Protein AF-A0A2G9U8F9-F1 (afdb_monomer_lite)

pLDDT: mean 88.69, std 11.7, range [33.44, 98.31]

Secondary structure (DSSP, 8-state):
--S-HHHHHHHHHTT---PPPPP---TTT---PPPP-S-TTTSSS-HHHHHHHHHIIIIIHHHEEEETTTTEEEE-SS-SSPPPPPPPPPP--GGGTTSSHHHHHHHHHHHHTTTT-B-HHHHHHHHHHHHHHHHHHHHHHHHHHHHHIIIIIIHHHHHHHHHHS-SB-----GGGHHHHHHHHHHHHTHHHHT-TTIIIIIHHHHHHHHHHHHHHHHHHHHHHHHHHHHHHHHTTTTT-PPPPP-SSHHHHHHHHHHHHHHHTTT-HHHHHHHHS-HHHHHHHHHHHHHHH--GGGT--HHHHHHHHHHHHHHT-HHHH-S--TTSS--SSB--SHHHHHHHHHHHHSSPPPPTTGGG--

Foldseek 3Di:
DPQDPVLQVVCVVVVHHDDDDDDDPCVVPDDDDDDDDQPCPPDVGGPLLVVVLLCLVQPQLQFWDADPVVQKIFGDPDHQGDRDDDDDDDDDDCCVPQHDPSRNVSVCVVCVVVVGIDHLVNLLVVCVVCPPSSLVVSLVVLLVVLLCLLVPVLLVVLVQQLVQAAQFAAQDDCVCPPVSRLVSLCVRLVSVVPPPCLVPSNVSSVSSNVSSLSSQVRSVVSNLVVLVVLCVVCCLQLVNDPQDDDPDPVRRVVVSVVVSVVSCCNHQLSVCVVPHDPVSNVVSVVVSVVSPDDCNVDHDPSVVSVVSSVVSQVVDCQAVPDQDPVNPDDHGGCRHVVSVVVSSVSVVPDDDPPPVNVVPD

Radius of gyration: 29.2 Å; chains: 1; bounding box: 72×58×92 Å

Organism: Teladorsagia circumcincta (NCBI:txid45464)

Structure (mmCIF, N/CA/C/O backbone):
data_AF-A0A2G9U8F9-F1
#
_entry.id   AF-A0A2G9U8F9-F1
#
loop_
_atom_site.group_PDB
_atom_site.id
_atom_site.type_symbol
_atom_site.label_atom_id
_atom_site.label_alt_id
_atom_site.label_comp_id
_atom_site.label_asym_id
_atom_site.label_entity_id
_atom_site.label_seq_id
_atom_site.pdbx_PDB_ins_code
_atom_site.Cartn_x
_atom_site.Cartn_y
_atom_site.Cartn_z
_atom_site.occupancy
_atom_site.B_iso_or_equiv
_atom_site.auth_seq_id
_atom_site.auth_comp_id
_atom_site.auth_asym_id
_atom_site.auth_atom_id
_atom_site.pdbx_PDB_model_num
ATOM 1 N N . MET A 1 1 ? -6.703 -14.228 30.700 1.00 79.06 1 MET A N 1
ATOM 2 C CA . MET A 1 1 ? -8.032 -13.825 30.189 1.00 79.06 1 MET A CA 1
ATOM 3 C C . MET A 1 1 ? -8.050 -13.722 28.668 1.00 79.06 1 MET A C 1
ATOM 5 O O . MET A 1 1 ? -8.926 -14.322 28.074 1.00 79.06 1 MET A O 1
ATOM 9 N N . MET A 1 2 ? -7.064 -13.068 28.043 1.00 86.81 2 MET A N 1
ATOM 10 C CA . MET A 1 2 ? -7.015 -12.842 26.584 1.00 86.81 2 MET A CA 1
ATOM 11 C C . MET A 1 2 ? -6.430 -13.995 25.741 1.00 86.81 2 MET A C 1
ATOM 13 O O . MET A 1 2 ? -6.245 -13.832 24.541 1.00 86.81 2 MET A O 1
ATOM 17 N N . LEU A 1 3 ? -6.080 -15.138 26.346 1.00 89.38 3 LEU A N 1
ATOM 18 C CA . LEU A 1 3 ? -5.589 -16.291 25.583 1.00 89.38 3 LEU A CA 1
ATOM 19 C C . LEU A 1 3 ? -6.774 -16.974 24.896 1.00 89.38 3 LEU A C 1
ATOM 21 O O . LEU A 1 3 ? -7.768 -17.267 25.565 1.00 89.38 3 LEU A O 1
ATOM 25 N N . ASP A 1 4 ? -6.639 -17.254 23.600 1.00 91.25 4 ASP A N 1
ATOM 26 C CA . ASP A 1 4 ? -7.683 -17.915 22.825 1.00 91.25 4 ASP A CA 1
ATOM 27 C C . ASP A 1 4 ? -8.095 -19.256 23.458 1.00 91.25 4 ASP A C 1
ATOM 29 O O . ASP A 1 4 ? -7.264 -20.110 23.796 1.00 91.25 4 ASP A O 1
ATOM 33 N N . LYS A 1 5 ? -9.407 -19.424 23.654 1.00 92.19 5 LYS A N 1
ATOM 34 C CA . LYS A 1 5 ? -9.961 -20.580 24.369 1.00 92.19 5 LYS A CA 1
ATOM 35 C C . LYS A 1 5 ? -9.793 -21.867 23.564 1.00 92.19 5 LYS A C 1
ATOM 37 O O . LYS A 1 5 ? -9.554 -22.915 24.163 1.00 92.19 5 LYS A O 1
ATOM 42 N N . ARG A 1 6 ? -9.894 -21.789 22.233 1.00 92.81 6 ARG A N 1
ATOM 43 C CA . ARG A 1 6 ? -9.746 -22.947 21.345 1.00 92.81 6 ARG A CA 1
ATOM 44 C C . ARG A 1 6 ? -8.294 -23.410 21.292 1.00 92.81 6 ARG A C 1
ATOM 46 O O . ARG A 1 6 ? -8.040 -24.584 21.525 1.00 92.81 6 ARG A O 1
ATOM 53 N N . PHE A 1 7 ? -7.351 -22.487 21.129 1.00 91.81 7 PHE A N 1
ATOM 54 C CA . PHE A 1 7 ? -5.918 -22.755 21.214 1.00 91.81 7 PHE A CA 1
ATOM 55 C C . PHE A 1 7 ? -5.557 -23.464 22.523 1.00 91.81 7 PHE A C 1
ATOM 57 O O . PHE A 1 7 ? -4.870 -24.482 22.518 1.00 91.81 7 PHE A O 1
ATOM 64 N N . LYS A 1 8 ? -6.076 -22.973 23.658 1.00 90.56 8 LYS A N 1
ATOM 65 C CA . LYS A 1 8 ? -5.854 -23.606 24.964 1.00 90.56 8 LYS A CA 1
ATOM 66 C C . LYS A 1 8 ? -6.375 -25.050 25.009 1.00 90.56 8 LYS A C 1
ATOM 68 O O . LYS A 1 8 ? -5.691 -25.914 25.557 1.00 90.56 8 LYS A O 1
ATOM 73 N N . LEU A 1 9 ? -7.561 -25.305 24.452 1.00 92.62 9 LEU A N 1
ATOM 74 C CA . LEU A 1 9 ? -8.157 -26.642 24.382 1.00 92.62 9 LEU A CA 1
ATOM 75 C C . LEU A 1 9 ? -7.337 -27.584 23.489 1.00 92.62 9 LEU A C 1
ATOM 77 O O . LEU A 1 9 ? -7.093 -28.728 23.864 1.00 92.62 9 LEU A O 1
ATOM 81 N N . ASP A 1 10 ? -6.880 -27.104 22.336 1.00 93.12 10 ASP A N 1
ATOM 82 C CA . ASP A 1 10 ? -6.093 -27.906 21.398 1.00 93.12 10 ASP A CA 1
ATOM 83 C C . ASP A 1 10 ? -4.697 -28.226 21.960 1.00 93.12 10 ASP A C 1
ATOM 85 O O . ASP A 1 10 ? -4.237 -29.362 21.846 1.00 93.12 10 ASP A O 1
ATOM 89 N N . CYS A 1 11 ? -4.063 -27.297 22.688 1.00 91.75 11 CYS A N 1
ATOM 90 C CA . CYS A 1 11 ? -2.851 -27.599 23.457 1.00 91.75 11 CYS A CA 1
ATOM 91 C C . CYS A 1 11 ? -3.094 -28.697 24.498 1.00 91.75 11 CYS A C 1
ATOM 93 O O . CYS A 1 11 ? -2.281 -29.612 24.619 1.00 91.75 11 CYS A O 1
ATOM 95 N N . GLN A 1 12 ? -4.216 -28.636 25.223 1.00 91.81 12 GLN A N 1
ATOM 96 C CA . GLN A 1 12 ? -4.560 -29.649 26.219 1.00 91.81 12 GLN A CA 1
ATOM 97 C C . GLN A 1 12 ? -4.750 -31.030 25.576 1.00 91.81 12 GLN A C 1
ATOM 99 O O . GLN A 1 12 ? -4.259 -32.019 26.116 1.00 91.81 12 GLN A O 1
ATOM 104 N N . ARG A 1 13 ? -5.394 -31.099 24.402 1.00 93.88 13 ARG A N 1
ATOM 105 C CA . ARG A 1 13 ? -5.527 -32.335 23.608 1.00 93.88 13 ARG A CA 1
ATOM 106 C C . ARG A 1 13 ? -4.178 -32.886 23.147 1.00 93.88 13 ARG A C 1
ATOM 108 O O . ARG A 1 13 ? -4.003 -34.095 23.112 1.00 93.88 13 ARG A O 1
ATOM 115 N N . ALA A 1 14 ? -3.220 -32.011 22.853 1.00 91.88 14 ALA A N 1
ATOM 116 C CA . ALA A 1 14 ? -1.846 -32.374 22.506 1.00 91.88 14 ALA A CA 1
ATOM 117 C C . ALA A 1 14 ? -0.949 -32.675 23.731 1.00 91.88 14 ALA A C 1
ATOM 119 O O . ALA A 1 14 ? 0.267 -32.784 23.588 1.00 91.88 14 ALA A O 1
ATOM 120 N N . GLY A 1 15 ? -1.513 -32.772 24.943 1.00 90.94 15 GLY A N 1
ATOM 121 C CA . GLY A 1 15 ? -0.771 -33.071 26.175 1.00 90.94 15 GLY A CA 1
ATOM 122 C C . GLY A 1 15 ? -0.081 -31.866 26.830 1.00 90.94 15 GLY A C 1
ATOM 123 O O . GLY A 1 15 ? 0.585 -32.014 27.853 1.00 90.94 15 GLY A O 1
ATOM 124 N N . VAL A 1 16 ? -0.259 -30.651 26.301 1.00 89.31 16 VAL A N 1
ATOM 125 C CA . VAL A 1 16 ? 0.332 -29.415 26.837 1.00 89.31 16 VAL A CA 1
ATOM 126 C C . VAL A 1 16 ? -0.710 -28.633 27.638 1.00 89.31 16 VAL A C 1
ATOM 128 O O . VAL A 1 16 ? -1.569 -27.942 27.093 1.00 89.31 16 VAL A O 1
ATOM 131 N N . THR A 1 17 ? -0.619 -28.683 28.969 1.00 85.94 17 THR A N 1
ATOM 132 C CA . THR A 1 17 ? -1.564 -27.967 29.844 1.00 85.94 17 THR A CA 1
ATOM 133 C C . THR A 1 17 ? -1.076 -26.558 30.186 1.00 85.94 17 THR A C 1
ATOM 135 O O . THR A 1 17 ? -0.163 -26.373 30.993 1.00 85.94 17 THR A O 1
ATOM 138 N N . ILE A 1 18 ? -1.741 -25.534 29.643 1.00 87.19 18 ILE A N 1
ATOM 139 C CA . ILE A 1 18 ? -1.539 -24.135 30.052 1.00 87.19 18 ILE A CA 1
ATOM 140 C C . ILE A 1 18 ? -2.399 -23.861 31.292 1.00 87.19 18 ILE A C 1
ATOM 142 O O . ILE A 1 18 ? -3.606 -23.623 31.194 1.00 87.19 18 ILE A O 1
ATOM 146 N N . ARG A 1 19 ? -1.782 -23.918 32.479 1.00 82.06 19 ARG A N 1
ATOM 147 C CA . ARG A 1 19 ? -2.484 -23.723 33.757 1.00 82.06 19 ARG A CA 1
ATOM 148 C C . ARG A 1 19 ? -3.087 -22.322 33.856 1.00 82.06 19 ARG A C 1
ATOM 150 O O . ARG A 1 19 ? -2.447 -21.326 33.522 1.00 82.06 19 ARG A O 1
ATOM 157 N N . THR A 1 20 ? -4.323 -22.256 34.340 1.00 82.06 20 THR A N 1
ATOM 158 C CA . THR A 1 20 ? -4.945 -20.988 34.732 1.00 82.06 20 THR A CA 1
ATOM 159 C C . THR A 1 20 ? -4.239 -20.479 35.997 1.00 82.06 20 THR A C 1
ATOM 161 O O . THR A 1 20 ? -4.026 -21.285 36.905 1.00 82.06 20 THR A O 1
ATOM 164 N N . PRO A 1 21 ? -3.840 -19.196 36.070 1.00 81.88 21 PRO A N 1
ATOM 165 C CA . PRO A 1 21 ? -3.230 -18.657 37.280 1.00 81.88 21 PRO A CA 1
ATOM 166 C C . PRO A 1 21 ? -4.221 -18.725 38.456 1.00 81.88 21 PRO A C 1
ATOM 168 O O . PRO A 1 21 ? -5.421 -18.527 38.236 1.00 81.88 21 PRO A O 1
ATOM 171 N N . PRO A 1 22 ? -3.752 -19.016 39.682 1.00 81.44 22 PRO A N 1
ATOM 172 C CA . PRO A 1 22 ? -4.606 -19.015 40.863 1.00 81.44 22 PRO A CA 1
ATOM 173 C C . PRO A 1 22 ? -5.134 -17.601 41.137 1.00 81.44 22 PRO A C 1
ATOM 175 O O . PRO A 1 22 ? -4.448 -16.611 40.877 1.00 81.44 22 PRO A O 1
ATOM 178 N N . ALA A 1 23 ? -6.355 -17.502 41.661 1.00 79.00 23 ALA A N 1
ATOM 179 C CA . ALA A 1 23 ? -6.923 -16.222 42.067 1.00 79.00 23 ALA A CA 1
ATOM 180 C C . ALA A 1 23 ? -6.203 -15.703 43.324 1.00 79.00 23 ALA A C 1
ATOM 182 O O . ALA A 1 23 ? -6.102 -16.419 44.319 1.00 79.00 23 ALA A O 1
ATOM 183 N N . GLY A 1 24 ? -5.715 -14.463 43.280 1.00 71.19 24 GLY A N 1
ATOM 184 C CA . GLY A 1 24 ? -5.164 -13.754 44.437 1.00 71.19 24 GLY A CA 1
ATOM 185 C C . GLY A 1 24 ? -6.055 -12.574 44.821 1.00 71.19 24 GLY A C 1
ATOM 186 O O . GLY A 1 24 ? -6.635 -11.934 43.945 1.00 71.19 24 GLY A O 1
ATOM 187 N N . ARG A 1 25 ? -6.178 -12.284 46.121 1.00 59.31 25 ARG A N 1
ATOM 188 C CA . ARG A 1 25 ? -6.896 -11.101 46.623 1.00 59.31 25 ARG A CA 1
ATOM 189 C C . ARG A 1 25 ? -5.902 -9.956 46.791 1.00 59.31 25 ARG A C 1
ATOM 191 O O . ARG A 1 25 ? -5.155 -9.938 47.762 1.00 59.31 25 ARG A O 1
ATOM 198 N N . PHE A 1 26 ? -5.890 -9.026 45.841 1.00 66.94 26 PHE A N 1
ATOM 199 C CA . PHE A 1 26 ? -5.001 -7.855 45.853 1.00 66.94 26 PHE A CA 1
ATOM 200 C C . PHE A 1 26 ? -5.758 -6.522 45.995 1.00 66.94 26 PHE A C 1
ATOM 202 O O . PHE A 1 26 ? -5.136 -5.462 45.933 1.00 66.94 26 PHE A O 1
ATOM 209 N N . ASP A 1 27 ? -7.079 -6.568 46.225 1.00 54.81 27 ASP A N 1
ATOM 210 C CA . ASP A 1 27 ? -7.958 -5.387 46.316 1.00 54.81 27 ASP A CA 1
ATOM 211 C C . ASP A 1 27 ? -7.521 -4.373 47.384 1.00 54.81 27 ASP A C 1
ATOM 213 O O . ASP A 1 27 ? -7.774 -3.180 47.241 1.00 54.81 27 ASP A O 1
ATOM 217 N N . SER A 1 28 ? -6.815 -4.808 48.433 1.00 47.97 28 SER A N 1
ATOM 218 C CA . SER A 1 28 ? -6.351 -3.929 49.511 1.00 47.97 28 SER A CA 1
ATOM 219 C C . SER A 1 28 ? -5.048 -3.168 49.216 1.00 47.97 28 SER A C 1
ATOM 221 O O . SER A 1 28 ? -4.693 -2.289 49.998 1.00 47.97 28 SER A O 1
ATOM 223 N N . VAL A 1 29 ? -4.324 -3.468 48.124 1.00 55.22 29 VAL A N 1
ATOM 224 C CA . VAL A 1 29 ? -2.935 -2.982 47.913 1.00 55.22 29 VAL A CA 1
ATOM 225 C C . VAL A 1 29 ? -2.757 -2.118 46.649 1.00 55.22 29 VAL A C 1
ATOM 227 O O . VAL A 1 29 ? -1.749 -1.431 46.493 1.00 55.22 29 VAL A O 1
ATOM 230 N N . LEU A 1 30 ? -3.728 -2.073 45.734 1.00 42.78 30 LEU A N 1
ATOM 231 C CA . LEU A 1 30 ? -3.547 -1.433 44.424 1.00 42.78 30 LEU A CA 1
ATOM 232 C C . LEU A 1 30 ? -3.865 0.077 44.431 1.00 42.78 30 LEU A C 1
ATOM 234 O O . LEU A 1 30 ? -4.957 0.507 44.068 1.00 42.78 30 LEU A O 1
ATOM 238 N N . ARG A 1 31 ? -2.869 0.910 44.759 1.00 46.41 31 ARG A N 1
ATOM 239 C CA . ARG A 1 31 ? -2.810 2.323 44.335 1.00 46.41 31 ARG A CA 1
ATOM 240 C C . ARG A 1 31 ? -1.419 2.654 43.807 1.00 46.41 31 ARG A C 1
ATOM 242 O O . ARG A 1 31 ? -0.562 3.092 44.564 1.00 46.41 31 ARG A O 1
ATOM 249 N N . GLN A 1 32 ? -1.199 2.503 42.502 1.00 39.34 32 GLN A N 1
ATOM 250 C CA . GLN A 1 32 ? -0.037 3.106 41.846 1.00 39.34 32 GLN A CA 1
ATOM 251 C C . GLN A 1 32 ? -0.323 3.462 40.383 1.00 39.34 32 GLN A C 1
ATOM 253 O O . GLN A 1 32 ? -0.951 2.714 39.634 1.00 39.34 32 GLN A O 1
ATOM 258 N N . ARG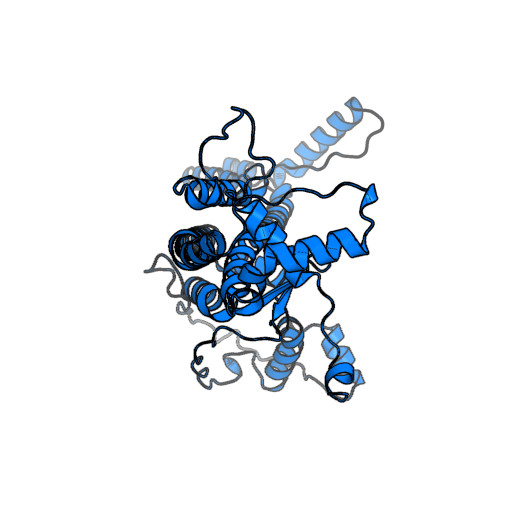 A 1 33 ? 0.105 4.673 40.015 1.00 47.06 33 ARG A N 1
ATOM 259 C CA . ARG A 1 33 ? -0.093 5.317 38.712 1.00 47.06 33 ARG A CA 1
ATOM 260 C C . ARG A 1 33 ? 1.018 4.900 37.747 1.00 47.06 33 ARG A C 1
ATOM 262 O O . ARG A 1 33 ? 2.165 4.740 38.151 1.00 47.06 33 ARG A O 1
ATOM 269 N N . HIS A 1 34 ? 0.651 4.717 36.483 1.00 39.31 34 HIS A N 1
ATOM 270 C CA . HIS A 1 34 ? 1.537 4.227 35.429 1.00 39.31 34 HIS A CA 1
ATOM 271 C C . HIS A 1 34 ? 2.353 5.372 34.808 1.00 39.31 34 HIS A C 1
ATOM 273 O O . HIS A 1 34 ? 1.868 6.497 34.696 1.00 39.31 34 HIS A O 1
ATOM 279 N N . VAL A 1 35 ? 3.577 5.058 34.378 1.00 39.97 35 VAL A N 1
ATOM 280 C CA . VAL A 1 35 ? 4.513 5.957 33.679 1.00 39.97 35 VAL A CA 1
ATOM 281 C C . VAL A 1 35 ? 4.452 5.694 32.166 1.00 39.97 35 VAL A C 1
ATOM 283 O O . VAL A 1 35 ? 4.243 4.563 31.731 1.00 39.97 35 VAL A O 1
ATOM 286 N N . GLN A 1 36 ? 4.606 6.745 31.356 1.00 47.28 36 GLN A N 1
ATOM 287 C CA . GLN A 1 36 ? 4.461 6.717 29.894 1.00 47.28 36 GLN A CA 1
ATOM 288 C C . GLN A 1 36 ? 5.659 6.072 29.173 1.00 47.28 36 GLN A C 1
ATOM 290 O O . GLN A 1 36 ? 6.804 6.412 29.448 1.00 47.28 36 GLN A O 1
ATOM 295 N N . ALA A 1 37 ? 5.394 5.201 28.188 1.00 63.66 37 ALA A N 1
ATOM 296 C CA . ALA A 1 37 ? 6.425 4.414 27.489 1.00 63.66 37 ALA A CA 1
ATOM 297 C C . ALA A 1 37 ? 6.668 4.792 26.007 1.00 63.66 37 ALA A C 1
ATOM 299 O O . ALA A 1 37 ? 7.740 4.509 25.472 1.00 63.66 37 ALA A O 1
ATOM 300 N N . ASN A 1 38 ? 5.704 5.431 25.324 1.00 70.25 38 ASN A N 1
ATOM 301 C CA . ASN A 1 38 ? 5.791 5.707 23.875 1.00 70.25 38 ASN A CA 1
ATOM 302 C C . ASN A 1 38 ? 6.514 7.028 23.526 1.00 70.25 38 ASN A C 1
ATOM 304 O O . ASN A 1 38 ? 6.717 7.307 22.350 1.00 70.25 38 ASN A O 1
ATOM 308 N N . HIS A 1 39 ? 6.894 7.840 24.524 1.00 66.25 39 HIS A N 1
ATOM 309 C CA . HIS A 1 39 ? 7.490 9.182 24.353 1.00 66.25 39 HIS A CA 1
ATOM 310 C C . HIS A 1 39 ? 6.654 10.138 23.465 1.00 66.25 39 HIS A C 1
ATOM 312 O O . HIS A 1 39 ? 7.186 11.072 22.884 1.00 66.25 39 HIS A O 1
ATOM 318 N N . ASN A 1 40 ? 5.337 9.931 23.377 1.00 69.50 40 ASN A N 1
ATOM 319 C CA . ASN A 1 40 ? 4.428 10.678 22.494 1.00 69.50 40 ASN A CA 1
ATOM 320 C C . ASN A 1 40 ? 3.671 11.803 23.230 1.00 69.50 40 ASN A C 1
ATOM 322 O O . ASN A 1 40 ? 2.481 11.996 23.007 1.00 69.50 40 ASN A O 1
ATOM 326 N N . VAL A 1 41 ? 4.331 12.452 24.196 1.00 69.31 41 VAL A N 1
ATOM 327 C CA . VAL A 1 41 ? 3.748 13.541 25.011 1.00 69.31 41 VAL A CA 1
ATOM 328 C C . VAL A 1 41 ? 4.560 14.819 24.898 1.00 69.31 41 VAL A C 1
ATOM 330 O O . VAL A 1 41 ? 3.989 15.887 24.730 1.00 69.31 41 VAL A O 1
ATOM 333 N N . SER A 1 42 ? 5.888 14.711 24.934 1.00 70.62 42 SER A N 1
ATOM 334 C CA . SER A 1 42 ? 6.801 15.827 24.668 1.00 70.62 42 SER A CA 1
ATOM 335 C C . SER A 1 42 ? 7.306 15.871 23.223 1.00 70.62 42 SER A C 1
ATOM 337 O O . SER A 1 42 ? 7.924 16.857 22.833 1.00 70.62 42 SER A O 1
ATOM 339 N N . ALA A 1 43 ? 7.063 14.822 22.432 1.00 73.06 43 ALA A N 1
ATOM 340 C CA . ALA A 1 43 ? 7.468 14.731 21.034 1.00 73.06 43 ALA A CA 1
ATOM 341 C C . ALA A 1 43 ? 6.251 14.454 20.135 1.00 73.06 43 ALA A C 1
ATOM 343 O O . ALA A 1 43 ? 5.348 13.724 20.555 1.00 73.06 43 ALA A O 1
ATOM 344 N N . PRO A 1 44 ? 6.237 14.985 18.896 1.00 72.81 44 PRO A N 1
ATOM 345 C CA . PRO A 1 44 ? 5.115 14.823 17.969 1.00 72.81 44 PRO A CA 1
ATOM 346 C C . PRO A 1 44 ? 4.969 13.389 17.439 1.00 72.81 44 PRO A C 1
ATOM 348 O O . PRO A 1 44 ? 3.911 13.030 16.926 1.00 72.81 44 PRO A O 1
ATOM 351 N N . HIS A 1 45 ? 6.021 12.566 17.543 1.00 76.69 45 HIS A N 1
ATOM 352 C CA . HIS A 1 45 ? 6.023 11.185 17.068 1.00 76.69 45 HIS A CA 1
ATOM 353 C C . HIS A 1 45 ? 6.603 10.236 18.109 1.00 76.69 45 HIS A C 1
ATOM 355 O O . HIS A 1 45 ? 7.749 10.372 18.542 1.00 76.69 45 HIS A O 1
ATOM 361 N N . GLY A 1 46 ? 5.807 9.234 18.471 1.00 77.06 46 GLY A N 1
ATOM 362 C CA . GLY A 1 46 ? 6.211 8.189 19.396 1.00 77.06 46 GLY A CA 1
ATOM 363 C C . GLY A 1 46 ? 7.214 7.203 18.798 1.00 77.06 46 GLY A C 1
ATOM 364 O O . GLY A 1 46 ? 7.397 7.093 17.582 1.00 77.06 46 GLY A O 1
ATOM 365 N N . ARG A 1 47 ? 7.826 6.407 19.678 1.00 80.50 47 ARG A N 1
ATOM 366 C CA . ARG A 1 47 ? 8.833 5.391 19.320 1.00 80.50 47 ARG A CA 1
ATOM 367 C C . ARG A 1 47 ? 8.320 4.378 18.294 1.00 80.50 47 ARG A C 1
ATOM 369 O O . ARG A 1 47 ? 9.095 3.914 17.464 1.00 80.50 47 ARG A O 1
ATOM 376 N N . ILE A 1 48 ? 7.028 4.043 18.346 1.00 80.44 48 ILE A N 1
ATOM 377 C CA . ILE A 1 48 ? 6.407 3.089 17.415 1.00 80.44 48 ILE A CA 1
ATOM 378 C C . ILE A 1 48 ? 6.422 3.636 15.983 1.00 80.44 48 ILE A C 1
ATOM 380 O O . ILE A 1 48 ? 6.884 2.939 15.088 1.00 80.44 48 ILE A O 1
ATOM 384 N N . THR A 1 49 ? 5.987 4.881 15.771 1.00 83.69 49 THR A N 1
ATOM 385 C CA . THR A 1 49 ? 5.971 5.540 14.452 1.00 83.69 49 THR A CA 1
ATOM 386 C C . THR A 1 49 ? 7.364 5.560 13.827 1.00 83.69 49 THR A C 1
ATOM 388 O O . THR A 1 49 ? 7.539 5.153 12.680 1.00 83.69 49 THR A O 1
ATOM 391 N N . LEU A 1 50 ? 8.371 5.960 14.609 1.00 85.12 50 LEU A N 1
ATOM 392 C CA . LEU A 1 50 ? 9.764 6.000 14.157 1.00 85.12 50 LEU A CA 1
ATOM 393 C C . LEU A 1 50 ? 10.294 4.605 13.807 1.00 85.12 50 LEU A C 1
ATOM 395 O O . LEU A 1 50 ? 10.984 4.438 12.804 1.00 85.12 50 LEU A O 1
ATOM 399 N N . HIS A 1 51 ? 9.952 3.593 14.607 1.00 85.38 51 HIS A N 1
ATOM 400 C CA . HIS A 1 51 ? 10.372 2.222 14.339 1.00 85.38 51 HIS A CA 1
ATOM 401 C C . HIS A 1 51 ? 9.694 1.637 13.094 1.00 85.38 51 HIS A C 1
ATOM 403 O O . HIS A 1 51 ? 10.362 0.977 12.304 1.00 85.38 51 HIS A O 1
ATOM 409 N N . VAL A 1 52 ? 8.403 1.915 12.872 1.00 87.12 52 VAL A N 1
ATOM 410 C CA . VAL A 1 52 ? 7.711 1.503 11.641 1.00 87.12 52 VAL A CA 1
ATOM 411 C C . VAL A 1 52 ? 8.398 2.121 10.428 1.00 87.12 52 VAL A C 1
ATOM 413 O O . VAL A 1 52 ? 8.720 1.396 9.495 1.00 87.12 52 VAL A O 1
ATOM 416 N N . PHE A 1 53 ? 8.690 3.424 10.452 1.00 90.31 53 PHE A N 1
ATOM 417 C CA . PHE A 1 53 ? 9.410 4.072 9.356 1.00 90.31 53 PHE A CA 1
ATOM 418 C C . PHE A 1 53 ? 10.801 3.459 9.119 1.00 90.31 53 PHE A C 1
ATOM 420 O O . PHE A 1 53 ? 11.164 3.171 7.980 1.00 90.31 53 PHE A O 1
ATOM 427 N N . TRP A 1 54 ? 11.557 3.200 10.190 1.00 88.12 54 TRP A N 1
ATOM 428 C CA . TRP A 1 54 ? 12.864 2.546 10.105 1.00 88.12 54 TRP A CA 1
ATOM 429 C C . TRP A 1 54 ? 12.780 1.180 9.413 1.00 88.12 54 TRP A C 1
ATOM 431 O O . TRP A 1 54 ? 13.534 0.902 8.482 1.00 88.12 54 TRP A O 1
ATOM 441 N N . GLU A 1 55 ? 11.838 0.337 9.834 1.00 90.44 55 GLU A N 1
ATOM 442 C CA . GLU A 1 55 ? 11.623 -0.983 9.236 1.00 90.44 55 GLU A CA 1
ATOM 443 C C . GLU A 1 55 ? 11.102 -0.887 7.798 1.00 90.44 55 GLU A C 1
ATOM 445 O O . GLU A 1 55 ? 11.482 -1.704 6.956 1.00 90.44 55 GLU A O 1
ATOM 450 N N . LEU A 1 56 ? 10.293 0.133 7.482 1.00 92.81 56 LEU A N 1
ATOM 451 C CA . LEU A 1 56 ? 9.860 0.387 6.112 1.00 92.81 56 LEU A CA 1
ATOM 452 C C . LEU A 1 56 ? 11.049 0.673 5.195 1.00 92.81 56 LEU A C 1
ATOM 454 O O . LEU A 1 56 ? 11.183 0.036 4.150 1.00 92.81 56 LEU A O 1
ATOM 458 N N . ASN A 1 57 ? 11.917 1.590 5.616 1.00 92.62 57 ASN A N 1
ATOM 459 C CA . ASN A 1 57 ? 13.061 2.045 4.840 1.00 92.62 57 ASN A CA 1
ATOM 460 C C . ASN A 1 57 ? 14.120 0.948 4.654 1.00 92.62 57 ASN A C 1
ATOM 462 O O . ASN A 1 57 ? 14.570 0.688 3.540 1.00 92.62 57 ASN A O 1
ATOM 466 N N . TYR A 1 58 ? 14.507 0.281 5.742 1.00 89.31 58 TYR A N 1
ATOM 467 C CA . TYR A 1 58 ? 15.675 -0.601 5.739 1.00 89.31 58 TYR A CA 1
ATOM 468 C C . TYR A 1 58 ? 15.370 -2.082 5.504 1.00 89.31 58 TYR A C 1
ATOM 470 O O . TYR A 1 58 ? 16.295 -2.837 5.195 1.00 89.31 58 TYR A O 1
ATOM 478 N N . ASP A 1 59 ? 14.117 -2.522 5.657 1.00 92.06 59 ASP A N 1
ATOM 479 C CA . ASP A 1 59 ? 13.762 -3.931 5.470 1.00 92.06 59 ASP A CA 1
ATOM 480 C C . ASP A 1 59 ? 12.598 -4.137 4.502 1.00 92.06 59 ASP A C 1
ATOM 482 O O . ASP A 1 59 ? 12.734 -4.874 3.529 1.00 92.06 59 ASP A O 1
ATOM 486 N N . PHE A 1 60 ? 11.460 -3.484 4.724 1.00 94.06 60 PHE A N 1
ATOM 487 C CA . PHE A 1 60 ? 10.249 -3.741 3.947 1.00 94.06 60 PHE A CA 1
ATOM 488 C C . PHE A 1 60 ? 10.397 -3.381 2.463 1.00 94.06 60 PHE A C 1
ATOM 490 O O . PHE A 1 60 ? 10.300 -4.258 1.603 1.00 94.06 60 PHE A O 1
ATOM 497 N N . VAL A 1 61 ? 10.639 -2.097 2.172 1.00 96.19 61 VAL A N 1
ATOM 498 C CA . VAL A 1 61 ? 10.741 -1.561 0.809 1.00 96.19 61 VAL A CA 1
ATOM 499 C C . VAL A 1 61 ? 11.762 -2.345 -0.021 1.00 96.19 61 VAL A C 1
ATOM 501 O O . VAL A 1 61 ? 11.402 -2.780 -1.119 1.00 96.19 61 VAL A O 1
ATOM 504 N N . PRO A 1 62 ? 12.983 -2.621 0.479 1.00 95.25 62 PRO A N 1
ATOM 505 C CA . PRO A 1 62 ? 13.966 -3.332 -0.320 1.00 95.25 62 PRO A CA 1
ATOM 506 C C . PRO A 1 62 ? 13.799 -4.852 -0.354 1.00 95.25 62 PRO A C 1
ATOM 508 O O . PRO A 1 62 ? 14.194 -5.450 -1.353 1.00 95.25 62 PRO A O 1
ATOM 511 N N . ASN A 1 63 ? 13.241 -5.508 0.671 1.00 94.88 63 ASN A N 1
ATOM 512 C CA . ASN A 1 63 ? 13.344 -6.972 0.807 1.00 94.88 63 ASN A CA 1
ATOM 513 C C . ASN A 1 63 ? 12.027 -7.736 0.675 1.00 94.88 63 ASN A C 1
ATOM 515 O O . ASN A 1 63 ? 12.030 -8.957 0.838 1.00 94.88 63 ASN A O 1
ATOM 519 N N . PHE A 1 64 ? 10.909 -7.074 0.382 1.00 95.75 64 PHE A N 1
ATOM 520 C CA . PHE A 1 64 ? 9.623 -7.746 0.199 1.00 95.75 64 PHE A CA 1
ATOM 521 C C . PHE A 1 64 ? 9.171 -7.759 -1.266 1.00 95.75 64 PHE A C 1
ATOM 523 O O . PHE A 1 64 ? 9.567 -6.928 -2.082 1.00 95.75 64 PHE A O 1
ATOM 530 N N . VAL A 1 65 ? 8.339 -8.745 -1.592 1.00 96.44 65 VAL A N 1
ATOM 531 C CA . VAL A 1 65 ? 7.675 -8.932 -2.883 1.00 96.44 65 VAL A CA 1
ATOM 532 C C . VAL A 1 65 ? 6.182 -9.010 -2.629 1.00 96.44 65 VAL A C 1
ATOM 534 O O . VAL A 1 65 ? 5.725 -9.781 -1.782 1.00 96.44 65 VAL A O 1
ATOM 537 N N . TYR A 1 66 ? 5.421 -8.216 -3.367 1.00 97.62 66 TYR A N 1
ATOM 538 C CA . TYR A 1 66 ? 3.971 -8.212 -3.285 1.00 97.62 66 TYR A CA 1
ATOM 539 C C . TYR A 1 66 ? 3.349 -9.293 -4.175 1.00 97.62 66 TYR A C 1
ATOM 541 O O . TYR A 1 66 ? 3.709 -9.439 -5.341 1.00 97.62 66 TYR A O 1
ATOM 549 N N . ASN A 1 67 ? 2.374 -10.021 -3.636 1.00 97.06 67 ASN A N 1
ATOM 550 C CA . ASN A 1 67 ? 1.533 -10.946 -4.383 1.00 97.06 67 ASN A CA 1
ATOM 551 C C . ASN A 1 67 ? 0.111 -10.372 -4.484 1.00 97.06 67 ASN A C 1
ATOM 553 O O . ASN A 1 67 ? -0.626 -10.346 -3.494 1.00 97.06 67 ASN A O 1
ATOM 557 N N . GLY A 1 68 ? -0.273 -9.953 -5.693 1.00 95.50 68 GLY A N 1
ATOM 558 C CA . GLY A 1 68 ? -1.572 -9.334 -5.968 1.00 95.50 68 GLY A CA 1
ATOM 559 C C . GLY A 1 68 ? -2.778 -10.248 -5.753 1.00 95.50 68 GLY A C 1
ATOM 560 O O . GLY A 1 68 ? -3.818 -9.760 -5.338 1.00 95.50 68 GLY A O 1
ATOM 561 N N . SER A 1 69 ? -2.643 -11.562 -5.948 1.00 96.44 69 SER A N 1
ATOM 562 C CA . SER A 1 69 ? -3.743 -12.518 -5.745 1.00 96.44 69 SER A CA 1
ATOM 563 C C . SER A 1 69 ? -4.070 -12.742 -4.270 1.00 96.44 69 SER A C 1
ATOM 565 O O . SER A 1 69 ? -5.215 -12.986 -3.910 1.00 96.44 69 SER A O 1
ATOM 567 N N . THR A 1 70 ? -3.055 -12.691 -3.404 1.00 95.75 70 THR A N 1
ATOM 568 C CA . THR A 1 70 ? -3.226 -12.921 -1.956 1.00 95.75 70 THR A CA 1
ATOM 569 C C . THR A 1 70 ? -3.275 -11.632 -1.142 1.00 95.75 70 THR A C 1
ATOM 571 O O . THR A 1 70 ? -3.564 -11.690 0.054 1.00 95.75 70 THR A O 1
ATOM 574 N N . HIS A 1 71 ? -2.971 -10.490 -1.767 1.00 95.12 71 HIS A N 1
ATOM 575 C CA . HIS A 1 71 ? -2.797 -9.187 -1.121 1.00 95.12 71 HIS A CA 1
ATOM 576 C C . HIS A 1 71 ? -1.803 -9.230 0.052 1.00 95.12 71 HIS A C 1
ATOM 578 O O . HIS A 1 71 ? -2.038 -8.668 1.126 1.00 95.12 71 HIS A O 1
ATOM 584 N N . ARG A 1 72 ? -0.687 -9.946 -0.136 1.00 96.31 72 ARG A N 1
ATOM 585 C CA . ARG A 1 72 ? 0.360 -10.115 0.881 1.00 96.31 72 ARG A CA 1
ATOM 586 C C . ARG A 1 72 ? 1.733 -9.801 0.320 1.00 96.31 72 ARG A C 1
ATOM 588 O O . ARG A 1 72 ? 2.066 -10.177 -0.800 1.00 96.31 72 ARG A O 1
ATOM 595 N N . PHE A 1 73 ? 2.546 -9.172 1.152 1.00 97.44 73 PHE A N 1
ATOM 596 C CA . PHE A 1 73 ? 3.977 -9.041 0.959 1.00 97.44 73 PHE A CA 1
ATOM 597 C C . PHE A 1 73 ? 4.680 -10.218 1.625 1.00 97.44 73 PHE A C 1
ATOM 599 O O . PHE A 1 73 ? 4.419 -10.530 2.787 1.00 97.44 73 PHE A O 1
ATOM 606 N N . VAL A 1 74 ? 5.595 -10.851 0.906 1.00 96.12 74 VAL A N 1
ATOM 607 C CA . VAL A 1 74 ? 6.456 -11.924 1.414 1.00 96.12 74 VAL A CA 1
ATOM 608 C C . VAL A 1 74 ? 7.909 -11.548 1.190 1.00 96.12 74 VAL A C 1
ATOM 610 O O . VAL A 1 74 ? 8.222 -10.796 0.271 1.00 96.12 74 VAL A O 1
ATOM 613 N N . ARG A 1 75 ? 8.812 -12.048 2.031 1.00 92.31 75 ARG A N 1
ATOM 614 C CA . ARG A 1 75 ? 10.238 -11.754 1.878 1.00 9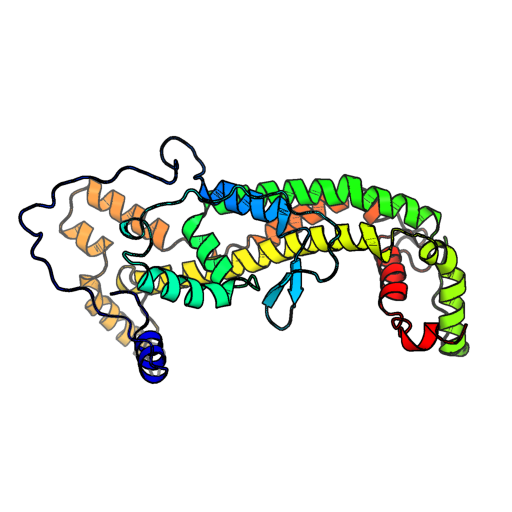2.31 75 ARG A CA 1
ATOM 615 C C . ARG A 1 75 ? 10.755 -12.314 0.546 1.00 92.31 75 ARG A C 1
ATOM 617 O O . ARG A 1 75 ? 10.447 -13.451 0.186 1.00 92.31 75 ARG A O 1
ATOM 624 N N . ALA A 1 76 ? 11.531 -11.509 -0.171 1.00 91.12 76 ALA A N 1
ATOM 625 C CA . ALA A 1 76 ? 12.205 -11.900 -1.400 1.00 91.12 76 ALA A CA 1
ATOM 626 C C . ALA A 1 76 ? 13.185 -13.050 -1.127 1.00 91.12 76 ALA A C 1
ATOM 628 O O . ALA A 1 76 ? 13.843 -13.080 -0.086 1.00 91.12 76 ALA A O 1
ATOM 629 N N . LYS A 1 77 ? 13.287 -13.995 -2.069 1.00 86.56 77 LYS A N 1
ATOM 630 C CA . LYS A 1 77 ? 14.292 -15.069 -2.003 1.00 86.56 77 LYS A CA 1
ATOM 631 C C . LYS A 1 77 ? 15.701 -14.522 -2.232 1.00 86.56 77 LYS A C 1
ATOM 633 O O . LYS A 1 77 ? 16.632 -14.913 -1.540 1.00 86.56 77 LYS A O 1
ATOM 638 N N . GLU A 1 78 ? 15.829 -13.607 -3.187 1.00 82.50 78 GLU A N 1
ATOM 639 C CA . GLU A 1 78 ? 17.078 -12.934 -3.536 1.00 82.50 78 GLU A CA 1
ATOM 640 C C . GLU A 1 78 ? 17.146 -11.587 -2.809 1.00 82.50 78 GLU A C 1
ATOM 642 O O . GLU A 1 78 ? 16.218 -10.778 -2.887 1.00 82.50 78 GLU A O 1
ATOM 647 N N . VAL A 1 79 ? 18.230 -11.359 -2.065 1.00 83.62 79 VAL A N 1
ATOM 648 C CA . VAL A 1 79 ? 18.399 -10.184 -1.201 1.00 83.62 79 VAL A CA 1
ATOM 649 C C . VAL A 1 79 ? 19.479 -9.276 -1.781 1.00 83.62 79 VAL A C 1
ATOM 651 O O . VAL A 1 79 ? 20.662 -9.597 -1.718 1.00 83.62 79 VAL A O 1
ATOM 654 N N . PHE A 1 80 ? 19.066 -8.123 -2.307 1.00 85.25 80 PHE A N 1
ATOM 655 C CA . PHE A 1 80 ? 19.960 -7.113 -2.895 1.00 85.25 80 PHE A CA 1
ATOM 656 C C . PHE A 1 80 ? 20.393 -6.032 -1.898 1.00 85.25 80 PHE A C 1
ATOM 658 O O . PHE A 1 80 ? 21.400 -5.357 -2.105 1.00 85.25 80 PHE A O 1
ATOM 665 N N . ARG A 1 81 ? 19.641 -5.839 -0.807 1.00 89.69 81 ARG A N 1
ATOM 666 C CA . ARG A 1 81 ? 19.952 -4.858 0.241 1.00 89.69 81 ARG A CA 1
ATOM 667 C C . ARG A 1 81 ? 20.058 -5.572 1.580 1.00 89.69 81 ARG A C 1
ATOM 669 O O . ARG A 1 81 ? 19.160 -6.307 1.983 1.00 89.69 81 ARG A O 1
ATOM 676 N N . LYS A 1 82 ? 21.167 -5.366 2.288 1.00 87.81 82 LYS A N 1
ATOM 677 C CA . LYS A 1 82 ? 21.369 -5.975 3.606 1.00 87.81 82 LYS A CA 1
ATOM 678 C C . LYS A 1 82 ? 20.526 -5.245 4.645 1.00 87.81 82 LYS A C 1
ATOM 680 O O . LYS A 1 82 ? 20.650 -4.033 4.796 1.00 87.81 82 LYS A O 1
ATOM 685 N N . THR A 1 83 ? 19.722 -5.995 5.392 1.00 87.25 83 THR A N 1
ATOM 686 C CA . THR A 1 83 ? 19.025 -5.459 6.562 1.00 87.25 83 THR A CA 1
ATOM 687 C C . THR A 1 83 ? 20.061 -5.099 7.639 1.00 87.25 83 THR A C 1
ATOM 689 O O . THR A 1 83 ? 20.920 -5.934 7.945 1.00 87.25 83 THR A O 1
ATOM 692 N N . PRO A 1 84 ? 20.004 -3.895 8.234 1.00 86.44 84 PRO A N 1
ATOM 693 C CA . PRO A 1 84 ? 20.867 -3.523 9.348 1.00 86.44 84 PRO A CA 1
ATOM 694 C C . PRO A 1 84 ? 20.735 -4.490 10.529 1.00 86.44 84 PRO A C 1
ATOM 696 O O . PRO A 1 84 ? 19.668 -5.059 10.776 1.00 86.44 84 PRO A O 1
ATOM 699 N N . SER A 1 85 ? 21.816 -4.651 11.295 1.00 86.62 85 SER A N 1
ATOM 700 C CA . SER A 1 85 ? 21.770 -5.441 12.526 1.00 86.62 85 SER A CA 1
ATOM 701 C C . SER A 1 85 ? 20.829 -4.778 13.529 1.00 86.62 85 SER A C 1
ATOM 703 O O . SER A 1 85 ? 21.016 -3.619 13.892 1.00 86.62 85 SER A O 1
ATOM 705 N N . ARG A 1 86 ? 19.832 -5.529 14.002 1.00 82.00 86 ARG A N 1
ATOM 706 C CA . ARG A 1 86 ? 18.903 -5.068 15.037 1.00 82.00 86 ARG A CA 1
ATOM 707 C C . ARG A 1 86 ? 19.501 -5.324 16.416 1.00 82.00 86 ARG A C 1
ATOM 709 O O . ARG A 1 86 ? 20.041 -6.403 16.672 1.00 82.00 86 ARG A O 1
ATOM 716 N N . GLU A 1 87 ? 19.374 -4.357 17.316 1.00 78.75 87 GLU A N 1
ATOM 717 C CA . GLU A 1 87 ? 19.779 -4.546 18.707 1.00 78.75 87 GLU A CA 1
ATOM 718 C C . GLU A 1 87 ? 18.974 -5.672 19.362 1.00 78.75 87 GLU A C 1
ATOM 720 O O . GLU A 1 87 ? 17.765 -5.828 19.153 1.00 78.75 87 GLU A O 1
ATOM 725 N N . LYS A 1 88 ? 19.653 -6.484 20.176 1.00 76.38 88 LYS A N 1
ATOM 726 C CA . LYS A 1 88 ? 18.974 -7.532 20.936 1.00 76.38 88 LYS A CA 1
ATOM 727 C C . LYS A 1 88 ? 18.121 -6.885 22.020 1.00 76.38 88 LYS A C 1
ATOM 729 O O . LYS A 1 88 ? 18.600 -6.060 22.791 1.00 76.38 88 LYS A O 1
ATOM 734 N N . LYS A 1 89 ? 16.864 -7.321 22.115 1.00 75.38 89 LYS A N 1
ATOM 735 C CA . LYS A 1 89 ? 15.958 -6.884 23.181 1.00 75.38 89 LYS A CA 1
ATOM 736 C C . LYS A 1 89 ? 16.555 -7.178 24.570 1.00 75.38 89 LYS A C 1
ATOM 738 O O . LYS A 1 89 ? 17.118 -8.263 24.757 1.00 75.38 89 LYS A O 1
ATOM 743 N N . PRO A 1 90 ? 16.395 -6.271 25.548 1.00 78.81 90 PRO A N 1
ATOM 744 C CA . PRO A 1 90 ? 16.826 -6.523 26.916 1.00 78.81 90 PRO A CA 1
ATOM 745 C C . PRO A 1 90 ? 16.042 -7.693 27.520 1.00 78.81 90 PRO A C 1
ATOM 747 O O . PRO A 1 90 ? 14.853 -7.881 27.244 1.00 78.81 90 PRO A O 1
ATOM 750 N N . GLN A 1 91 ? 16.716 -8.495 28.345 1.00 83.38 91 GLN A N 1
ATOM 751 C CA . GLN A 1 91 ? 16.073 -9.584 29.075 1.00 83.38 91 GLN A CA 1
ATOM 752 C C . GLN A 1 91 ? 15.277 -9.002 30.243 1.00 83.38 91 GLN A C 1
ATOM 754 O O . GLN A 1 91 ? 15.828 -8.319 31.101 1.00 83.38 91 GLN A O 1
ATOM 759 N N . VAL A 1 92 ? 13.976 -9.280 30.269 1.00 84.50 92 VAL A N 1
ATOM 760 C CA . VAL A 1 92 ? 13.054 -8.808 31.307 1.00 84.50 92 VAL A CA 1
ATOM 761 C C . VAL A 1 92 ? 12.287 -9.983 31.901 1.00 84.50 92 VAL A C 1
ATOM 763 O O . VAL A 1 92 ? 12.072 -11.001 31.239 1.00 84.50 92 VAL A O 1
ATOM 766 N N . SER A 1 93 ? 11.857 -9.845 33.157 1.00 89.06 93 SER A N 1
ATOM 767 C CA . SER A 1 93 ? 11.010 -10.848 33.811 1.00 89.06 93 SER A CA 1
ATOM 768 C C . SER A 1 93 ? 9.706 -11.062 33.033 1.00 89.06 93 SER A C 1
ATOM 770 O O . SER A 1 93 ? 9.120 -10.111 32.514 1.00 89.06 93 SER A O 1
ATOM 772 N N . PHE A 1 94 ? 9.209 -12.306 32.996 1.00 84.81 94 PHE A N 1
ATOM 773 C CA . PHE A 1 94 ? 7.976 -12.653 32.277 1.00 84.81 94 PHE A CA 1
ATOM 774 C C . PHE A 1 94 ? 6.751 -11.877 32.768 1.00 84.81 94 PHE A C 1
ATOM 776 O O . PHE A 1 94 ? 5.808 -11.711 31.995 1.00 84.81 94 PHE A O 1
ATOM 783 N N . ILE A 1 95 ? 6.782 -11.366 34.003 1.00 86.88 95 ILE A N 1
ATOM 784 C CA . ILE A 1 95 ? 5.713 -10.531 34.557 1.00 86.88 95 ILE A CA 1
ATOM 785 C C . ILE A 1 95 ? 5.511 -9.229 33.769 1.00 86.88 95 ILE A C 1
ATOM 787 O O . ILE A 1 95 ? 4.382 -8.771 33.650 1.00 86.88 95 ILE A O 1
ATOM 791 N N . TYR A 1 96 ? 6.574 -8.692 33.160 1.00 82.69 96 TYR A N 1
ATOM 792 C CA . TYR A 1 96 ? 6.534 -7.498 32.307 1.00 82.69 96 TYR A CA 1
ATOM 793 C C . TYR A 1 96 ? 6.248 -7.816 30.829 1.00 82.69 96 TYR A C 1
ATOM 795 O O . TYR A 1 96 ? 6.252 -6.917 29.993 1.00 82.69 96 TYR A O 1
ATOM 803 N N . LEU A 1 97 ? 6.032 -9.094 30.494 1.00 84.38 97 LEU A N 1
ATOM 804 C CA . LEU A 1 97 ? 5.673 -9.562 29.154 1.00 84.38 97 LEU A CA 1
ATOM 805 C C . LEU A 1 97 ? 4.227 -10.081 29.155 1.00 84.38 97 LEU A C 1
ATOM 807 O O . LEU A 1 97 ? 3.279 -9.307 29.205 1.00 84.38 97 LEU A O 1
ATOM 811 N N . TRP A 1 98 ? 4.056 -11.405 29.129 1.00 84.38 98 TRP A N 1
ATOM 812 C CA . TRP A 1 98 ? 2.753 -12.081 29.108 1.00 84.38 98 TRP A CA 1
ATOM 813 C C . TRP A 1 98 ? 2.395 -12.733 30.452 1.00 84.38 98 TRP A C 1
ATOM 815 O O . TRP A 1 98 ? 1.533 -13.607 30.518 1.00 84.38 98 TRP A O 1
ATOM 825 N N . GLY A 1 99 ? 3.083 -12.353 31.528 1.00 86.69 99 GLY A N 1
ATOM 826 C CA . GLY A 1 99 ? 2.867 -12.835 32.891 1.00 86.69 99 GLY A CA 1
ATOM 827 C C . GLY A 1 99 ? 3.726 -14.044 33.268 1.00 86.69 99 GLY A C 1
ATOM 828 O O . GLY A 1 99 ? 4.373 -14.036 34.311 1.00 86.69 99 GLY A O 1
ATOM 829 N N . SER A 1 100 ? 3.770 -15.086 32.432 1.00 89.69 100 SER A N 1
ATOM 830 C CA . SER A 1 100 ? 4.488 -16.336 32.739 1.00 89.69 100 SER A CA 1
ATOM 831 C C . SER A 1 100 ? 5.228 -16.919 31.533 1.00 89.69 100 SER A C 1
ATOM 833 O O . SER A 1 100 ? 4.959 -16.563 30.385 1.00 89.69 100 SER A O 1
ATOM 835 N N . LYS A 1 101 ? 6.144 -17.869 31.779 1.00 90.50 101 LYS A N 1
ATOM 836 C CA . LYS A 1 101 ? 6.886 -18.579 30.721 1.00 90.50 101 LYS A CA 1
ATOM 837 C C . LYS A 1 101 ? 5.953 -19.314 29.748 1.00 90.50 101 LYS A C 1
ATOM 839 O O . LYS A 1 101 ? 6.167 -19.250 28.541 1.00 90.50 101 LYS A O 1
ATOM 844 N N . SER A 1 102 ? 4.912 -19.979 30.260 1.00 90.56 102 SER A N 1
ATOM 845 C CA . SER A 1 102 ? 3.943 -20.716 29.436 1.00 90.56 102 SER A CA 1
ATOM 846 C C . SER A 1 102 ? 3.089 -19.783 28.578 1.00 90.56 102 SER A C 1
ATOM 848 O O . SER A 1 102 ? 2.893 -20.057 27.397 1.00 90.56 102 SER A O 1
ATOM 850 N N . LEU A 1 103 ? 2.635 -18.655 29.135 1.00 90.25 103 LEU A N 1
ATOM 851 C CA . LEU A 1 103 ? 1.881 -17.651 28.383 1.00 90.25 103 LEU A CA 1
ATOM 852 C C . LEU A 1 103 ? 2.752 -16.956 27.334 1.00 90.25 103 LEU A C 1
ATOM 854 O O . LEU A 1 103 ? 2.299 -16.754 26.212 1.00 90.25 103 LEU A O 1
ATOM 858 N N . ASN A 1 104 ? 4.012 -16.659 27.655 1.00 88.50 104 ASN A N 1
ATOM 859 C CA . ASN A 1 104 ? 4.947 -16.069 26.700 1.00 88.50 104 ASN A CA 1
ATOM 860 C C . ASN A 1 104 ? 5.197 -16.997 25.501 1.00 88.50 104 ASN A C 1
ATOM 862 O O . ASN A 1 104 ? 5.147 -16.545 24.362 1.00 88.50 104 ASN A O 1
ATOM 866 N N . ALA A 1 105 ? 5.388 -18.300 25.737 1.00 91.12 105 ALA A N 1
ATOM 867 C CA . ALA A 1 105 ? 5.512 -19.284 24.661 1.00 91.12 105 ALA A CA 1
ATOM 868 C C . ALA A 1 105 ? 4.218 -19.413 23.834 1.00 91.12 105 ALA A C 1
ATOM 870 O O . ALA A 1 105 ? 4.273 -19.469 22.608 1.00 91.12 105 ALA A O 1
ATOM 871 N N . ALA A 1 106 ? 3.052 -19.415 24.490 1.00 91.75 106 ALA A N 1
ATOM 872 C CA . ALA A 1 106 ? 1.759 -19.485 23.813 1.00 91.75 106 ALA A CA 1
ATOM 873 C C . ALA A 1 106 ? 1.537 -18.292 22.870 1.00 91.75 106 ALA A C 1
ATOM 875 O O . ALA A 1 106 ? 1.281 -18.486 21.683 1.00 91.75 106 ALA A O 1
ATOM 876 N N . PHE A 1 107 ? 1.699 -17.062 23.368 1.00 89.88 107 PHE A N 1
ATOM 877 C CA . PHE A 1 107 ? 1.551 -15.861 22.545 1.00 89.88 107 PHE A CA 1
ATOM 878 C C . PHE A 1 107 ? 2.630 -15.763 21.462 1.00 89.88 107 PHE A C 1
ATOM 880 O O . PHE A 1 107 ? 2.311 -15.381 20.340 1.00 89.88 107 PHE A O 1
ATOM 887 N N . ALA A 1 108 ? 3.873 -16.172 21.740 1.00 88.31 108 ALA A N 1
ATOM 888 C CA . ALA A 1 108 ? 4.913 -16.241 20.715 1.00 88.31 108 ALA A CA 1
ATOM 889 C C . ALA A 1 108 ? 4.511 -17.157 19.547 1.00 88.31 108 ALA A C 1
ATOM 891 O O . ALA A 1 108 ? 4.667 -16.761 18.396 1.00 88.31 108 ALA A O 1
ATOM 892 N N . ASN A 1 109 ? 3.933 -18.332 19.822 1.00 91.25 109 ASN A N 1
ATOM 893 C CA . ASN A 1 109 ? 3.457 -19.250 18.781 1.00 91.25 109 ASN A CA 1
ATOM 894 C C . ASN A 1 109 ? 2.252 -18.697 18.009 1.00 91.25 109 ASN A C 1
ATOM 896 O O . ASN A 1 109 ? 2.206 -18.808 16.785 1.00 91.25 109 ASN A O 1
ATOM 900 N N . ILE A 1 110 ? 1.302 -18.057 18.699 1.00 90.81 110 ILE A N 1
ATOM 901 C CA . ILE A 1 110 ? 0.160 -17.403 18.045 1.00 90.81 110 ILE A CA 1
ATOM 902 C C . ILE A 1 110 ? 0.661 -16.322 17.075 1.00 90.81 110 ILE A C 1
ATOM 904 O O . ILE A 1 110 ? 0.289 -16.316 15.900 1.00 90.81 110 ILE A O 1
ATOM 908 N N . PHE A 1 111 ? 1.552 -15.443 17.541 1.00 87.75 111 PHE A N 1
ATOM 909 C CA . PHE A 1 111 ? 2.076 -14.344 16.733 1.00 87.75 111 PHE A CA 1
ATOM 910 C C . PHE A 1 111 ? 3.083 -14.790 15.669 1.00 87.75 111 PHE A C 1
ATOM 912 O O . PHE A 1 111 ? 3.237 -14.108 14.659 1.00 87.75 111 PHE A O 1
ATOM 919 N N . PHE A 1 112 ? 3.712 -15.958 15.816 1.00 89.56 112 PHE A N 1
ATOM 920 C CA . PHE A 1 112 ? 4.613 -16.502 14.799 1.00 89.56 112 PHE A CA 1
ATOM 921 C C . PHE A 1 112 ? 3.923 -16.690 13.441 1.00 89.56 112 PHE A C 1
ATOM 923 O O . PHE A 1 112 ? 4.552 -16.482 12.402 1.00 89.56 112 PHE A O 1
ATOM 930 N N . SER A 1 113 ? 2.618 -16.977 13.434 1.00 89.75 113 SER A N 1
ATOM 931 C CA . SER A 1 113 ? 1.811 -17.084 12.208 1.00 89.75 113 SER A CA 1
ATOM 932 C C . SER A 1 113 ? 1.798 -15.796 11.370 1.00 89.75 113 SER A C 1
ATOM 934 O O . SER A 1 113 ? 1.575 -15.849 10.164 1.00 89.75 113 SER A O 1
ATOM 936 N N . TYR A 1 114 ? 2.087 -14.650 11.989 1.00 88.38 114 TYR A N 1
ATOM 937 C CA . TYR A 1 114 ? 2.146 -13.328 11.363 1.00 88.38 114 TYR A CA 1
ATOM 938 C C . TYR A 1 114 ? 3.572 -12.922 10.945 1.00 88.38 114 TYR A C 1
ATOM 940 O O . TYR A 1 114 ? 3.771 -11.890 10.324 1.00 88.38 114 TYR A O 1
ATOM 948 N N . SER A 1 115 ? 4.594 -13.731 11.242 1.00 85.94 115 SER A N 1
ATOM 949 C CA . SER A 1 115 ? 6.000 -13.343 11.028 1.00 85.94 115 SER 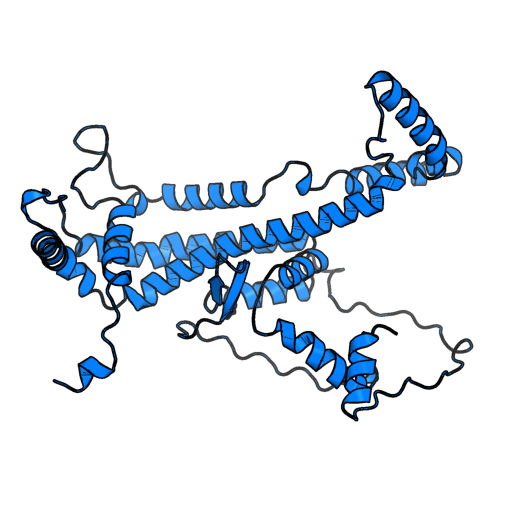A CA 1
ATOM 950 C C . SER A 1 115 ? 6.497 -13.469 9.583 1.00 85.94 115 SER A C 1
ATOM 952 O O . SER A 1 115 ? 7.521 -12.887 9.231 1.00 85.94 115 SER A O 1
ATOM 954 N N . ARG A 1 116 ? 5.810 -14.257 8.746 1.00 89.25 116 ARG A N 1
ATOM 955 C CA . ARG A 1 116 ? 6.287 -14.635 7.400 1.00 89.25 116 ARG A CA 1
ATOM 956 C C . ARG A 1 116 ? 5.671 -13.827 6.260 1.00 89.25 116 ARG A C 1
ATOM 958 O O . ARG A 1 116 ? 5.999 -14.072 5.101 1.00 89.25 116 ARG A O 1
ATOM 965 N N . PHE A 1 117 ? 4.773 -12.898 6.568 1.00 94.44 117 PHE A N 1
ATOM 966 C CA . PHE A 1 117 ? 4.137 -12.043 5.575 1.00 94.44 117 PHE A CA 1
ATOM 967 C C . PHE A 1 117 ? 3.723 -10.710 6.195 1.00 94.44 117 PHE A C 1
ATOM 969 O O . PHE A 1 117 ? 3.550 -10.614 7.404 1.00 94.44 117 PHE A O 1
ATOM 976 N N . ILE A 1 118 ? 3.483 -9.711 5.352 1.00 94.56 118 ILE A N 1
ATOM 977 C CA . ILE A 1 118 ? 2.809 -8.464 5.722 1.00 94.56 118 ILE A CA 1
ATOM 978 C C . ILE A 1 118 ? 1.541 -8.348 4.875 1.00 94.56 118 ILE A C 1
ATOM 980 O O . ILE A 1 118 ? 1.514 -8.733 3.711 1.00 94.56 118 ILE A O 1
ATOM 984 N N . GLY A 1 119 ? 0.452 -7.875 5.469 1.00 94.38 119 GLY A N 1
ATOM 985 C CA . GLY A 1 119 ? -0.865 -7.830 4.833 1.00 94.38 119 GLY A CA 1
ATOM 986 C C . GLY A 1 119 ? -1.860 -7.089 5.715 1.00 94.38 119 GLY A C 1
ATOM 987 O O . GLY A 1 119 ? -1.454 -6.479 6.705 1.00 94.38 119 GLY A O 1
ATOM 988 N N . ILE A 1 120 ? -3.155 -7.189 5.406 1.00 94.94 120 ILE A N 1
ATOM 989 C CA . ILE A 1 120 ? -4.181 -6.355 6.051 1.00 94.94 120 ILE A CA 1
ATOM 990 C C . ILE A 1 120 ? -4.183 -6.371 7.596 1.00 94.94 120 ILE A C 1
ATOM 992 O O . ILE A 1 120 ? -4.309 -5.292 8.169 1.00 94.94 120 ILE A O 1
ATOM 996 N N . PRO A 1 121 ? -3.940 -7.493 8.319 1.00 91.75 121 PRO A N 1
ATOM 997 C CA . PRO A 1 121 ? -3.925 -7.464 9.787 1.00 91.75 121 PRO A CA 1
ATOM 998 C C . PRO A 1 121 ? -2.805 -6.581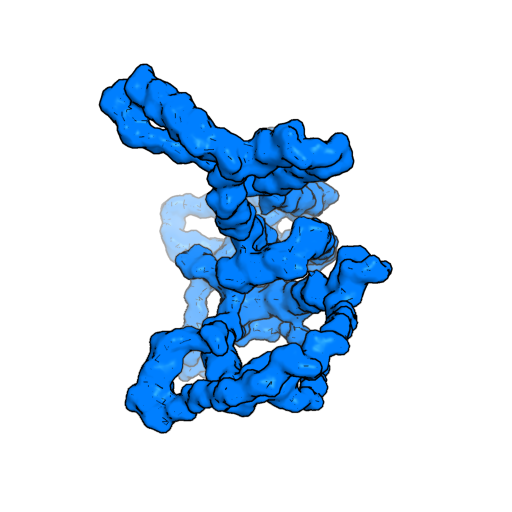 10.354 1.00 91.75 121 PRO A C 1
ATOM 1000 O O . PRO A 1 121 ? -2.983 -5.922 11.376 1.00 91.75 121 PRO A O 1
ATOM 1003 N N . HIS A 1 122 ? -1.660 -6.547 9.666 1.00 92.50 122 HIS A N 1
ATOM 1004 C CA . HIS A 1 122 ? -0.512 -5.722 10.030 1.00 92.50 122 HIS A CA 1
ATOM 1005 C C . HIS A 1 122 ? -0.786 -4.252 9.738 1.00 92.50 122 HIS A C 1
ATOM 1007 O O . HIS A 1 122 ? -0.530 -3.405 10.583 1.00 92.50 122 HIS A O 1
ATOM 1013 N N . LEU A 1 123 ? -1.358 -3.956 8.571 1.00 94.88 123 LEU A N 1
ATOM 1014 C CA . LEU A 1 123 ? -1.661 -2.590 8.140 1.00 94.88 123 LEU A CA 1
ATOM 1015 C C . LEU A 1 123 ? -2.726 -1.943 9.028 1.00 94.88 123 LEU A C 1
ATOM 1017 O O . LEU A 1 123 ? -2.570 -0.798 9.432 1.00 94.88 123 LEU A O 1
ATOM 1021 N N . LYS A 1 124 ? -3.738 -2.711 9.437 1.00 91.62 124 LYS A N 1
ATOM 1022 C CA . LYS A 1 124 ? -4.713 -2.318 10.462 1.00 91.62 124 LYS A CA 1
ATOM 1023 C C . LYS A 1 124 ? -4.060 -2.007 11.813 1.00 91.62 124 LYS A C 1
ATOM 1025 O O . LYS A 1 124 ? -4.394 -1.022 12.463 1.00 91.62 124 LYS A O 1
ATOM 1030 N N . ALA A 1 125 ? -3.105 -2.834 12.251 1.00 88.81 125 ALA A N 1
ATOM 1031 C CA . ALA A 1 125 ? -2.355 -2.574 13.481 1.00 88.81 125 ALA A CA 1
ATOM 1032 C C . ALA A 1 125 ? -1.475 -1.316 13.371 1.00 88.81 125 ALA A C 1
ATOM 1034 O O . ALA A 1 125 ? -1.448 -0.515 14.301 1.00 88.81 125 ALA A O 1
ATOM 1035 N N . ILE A 1 126 ? -0.808 -1.120 12.230 1.00 88.62 126 ILE A N 1
ATOM 1036 C CA . ILE A 1 126 ? -0.033 0.087 11.917 1.00 88.62 126 ILE A CA 1
ATOM 1037 C C . ILE A 1 126 ? -0.946 1.317 11.965 1.00 88.62 126 ILE A C 1
ATOM 1039 O O . ILE A 1 126 ? -0.638 2.257 12.692 1.00 88.62 126 ILE A O 1
ATOM 1043 N N . ALA A 1 127 ? -2.100 1.282 11.290 1.00 91.50 127 ALA A N 1
ATOM 1044 C CA . ALA A 1 127 ? -3.059 2.383 11.261 1.00 91.50 127 ALA A CA 1
ATOM 1045 C C . ALA A 1 127 ? -3.532 2.778 12.672 1.00 91.50 127 ALA A C 1
ATOM 1047 O O . ALA A 1 127 ? -3.483 3.954 13.033 1.00 91.50 127 ALA A O 1
ATOM 1048 N N . ARG A 1 128 ? -3.896 1.795 13.508 1.00 87.50 128 ARG A N 1
ATOM 1049 C CA . ARG A 1 128 ? -4.316 2.037 14.900 1.00 87.50 128 ARG A CA 1
ATOM 1050 C C . ARG A 1 128 ? -3.217 2.632 15.777 1.00 87.50 128 ARG A C 1
ATOM 1052 O O . ARG A 1 128 ? -3.496 3.501 16.596 1.00 87.50 128 ARG A O 1
ATOM 1059 N N . LEU A 1 129 ? -1.984 2.142 15.646 1.00 85.56 129 LEU A N 1
ATOM 1060 C CA . LEU A 1 129 ? -0.871 2.564 16.504 1.00 85.56 129 LEU A CA 1
ATOM 1061 C C . LEU A 1 129 ? -0.284 3.918 16.101 1.00 85.56 129 LEU A C 1
ATOM 1063 O O . LEU A 1 129 ? 0.206 4.648 16.959 1.00 85.56 129 LEU A O 1
ATOM 1067 N N . MET A 1 130 ? -0.298 4.227 14.808 1.00 84.19 130 MET A N 1
ATOM 1068 C CA . MET A 1 130 ? 0.278 5.452 14.265 1.00 84.19 130 MET A CA 1
ATOM 1069 C C . MET A 1 130 ? -0.698 6.618 14.224 1.00 84.19 130 MET A C 1
ATOM 1071 O O . MET A 1 130 ? -0.260 7.765 14.329 1.00 84.19 130 MET A O 1
ATOM 1075 N N . GLN A 1 131 ? -1.993 6.321 14.064 1.00 87.62 131 GLN A N 1
ATOM 1076 C CA . GLN A 1 131 ? -3.053 7.309 13.874 1.00 87.62 131 GLN A CA 1
ATOM 1077 C C . GLN A 1 131 ? -2.773 8.231 12.667 1.00 87.62 131 GLN A C 1
ATOM 1079 O O . GLN A 1 131 ? -1.790 8.063 11.942 1.00 87.62 131 GLN A O 1
ATOM 1084 N N . TYR A 1 132 ? -3.643 9.210 12.413 1.00 91.56 132 TYR A N 1
ATOM 1085 C CA . TYR A 1 132 ? -3.526 10.075 11.231 1.00 91.56 132 TYR A CA 1
ATOM 1086 C C . TYR A 1 132 ? -2.189 10.816 11.150 1.00 91.56 132 TYR A C 1
ATOM 1088 O O . TYR A 1 132 ? -1.569 10.850 10.090 1.00 91.56 132 TYR A O 1
ATOM 1096 N N . GLN A 1 133 ? -1.712 11.355 12.276 1.00 90.06 133 GLN A N 1
ATOM 1097 C CA . GLN A 1 133 ? -0.472 12.129 12.314 1.00 90.06 133 GLN A CA 1
ATOM 1098 C C . GLN A 1 133 ? 0.752 11.280 11.953 1.00 90.06 133 GLN A C 1
ATOM 1100 O O . GLN A 1 133 ? 1.586 11.709 11.159 1.00 90.06 133 GLN A O 1
ATOM 1105 N N . GLY A 1 134 ? 0.872 10.070 12.512 1.00 89.44 134 GLY A N 1
ATOM 1106 C CA . GLY A 1 134 ? 1.988 9.188 12.184 1.00 89.44 134 GLY A CA 1
ATOM 1107 C C . GLY A 1 134 ? 1.947 8.738 10.724 1.00 89.44 134 GLY A C 1
ATOM 1108 O O . GLY A 1 134 ? 2.987 8.681 10.069 1.00 89.44 134 GLY A O 1
ATOM 1109 N N . ILE A 1 135 ? 0.753 8.435 10.209 1.00 93.69 135 ILE A N 1
ATOM 1110 C CA . ILE A 1 135 ? 0.564 8.004 8.821 1.00 93.69 135 ILE A CA 1
ATOM 1111 C C . ILE A 1 135 ? 0.959 9.114 7.847 1.00 93.69 135 ILE A C 1
ATOM 1113 O O . ILE A 1 135 ? 1.700 8.839 6.908 1.00 93.69 135 ILE A O 1
ATOM 1117 N N . ALA A 1 136 ? 0.533 10.357 8.093 1.00 94.81 136 ALA A N 1
ATOM 1118 C CA . ALA A 1 136 ? 0.886 11.502 7.257 1.00 94.81 136 ALA A CA 1
ATOM 1119 C C . ALA A 1 136 ? 2.409 11.641 7.099 1.00 94.81 136 ALA A C 1
ATOM 1121 O O . ALA A 1 136 ? 2.910 11.718 5.979 1.00 94.81 136 ALA A O 1
ATOM 1122 N N . VAL A 1 137 ? 3.154 11.556 8.206 1.00 94.00 137 VAL A N 1
ATOM 1123 C CA . VAL A 1 137 ? 4.621 11.655 8.178 1.00 94.00 137 VAL A CA 1
ATOM 1124 C C . VAL A 1 137 ? 5.266 10.489 7.440 1.00 94.00 137 VAL A C 1
ATOM 1126 O O . VAL A 1 137 ? 6.176 10.707 6.644 1.00 94.00 137 VAL A O 1
ATOM 1129 N N . ILE A 1 138 ? 4.785 9.256 7.630 1.00 94.19 138 ILE A N 1
ATOM 1130 C CA . ILE A 1 138 ? 5.303 8.126 6.847 1.00 94.19 138 ILE A CA 1
ATOM 1131 C C . ILE A 1 138 ? 5.053 8.327 5.354 1.00 94.19 138 ILE A C 1
ATOM 1133 O O . ILE A 1 138 ? 5.952 8.071 4.560 1.00 94.19 138 ILE A O 1
ATOM 1137 N N . LEU A 1 139 ? 3.872 8.796 4.953 1.00 96.00 139 LEU A N 1
ATOM 1138 C CA . LEU A 1 139 ? 3.576 9.041 3.542 1.00 96.00 139 LEU A CA 1
ATOM 1139 C C . LEU A 1 139 ? 4.474 10.136 2.951 1.00 96.00 139 LEU A C 1
ATOM 1141 O O . LEU A 1 139 ? 4.969 9.976 1.836 1.00 96.00 139 LEU A O 1
ATOM 1145 N N . GLU A 1 140 ? 4.739 11.208 3.696 1.00 96.00 140 GLU A N 1
ATOM 1146 C CA . GLU A 1 140 ? 5.678 12.253 3.278 1.00 96.00 140 GLU A CA 1
ATOM 1147 C C . GLU A 1 140 ? 7.108 11.727 3.115 1.00 96.00 140 GLU A C 1
ATOM 1149 O O . GLU A 1 140 ? 7.758 12.005 2.104 1.00 96.00 140 GLU A O 1
ATOM 1154 N N . GLU A 1 141 ? 7.603 10.937 4.067 1.00 95.69 141 GLU A N 1
ATOM 1155 C CA . GLU A 1 141 ? 8.939 10.347 3.974 1.00 95.69 141 GLU A CA 1
ATOM 1156 C C . GLU A 1 141 ? 9.040 9.323 2.835 1.00 95.69 141 GLU A C 1
ATOM 1158 O O . GLU A 1 141 ? 10.021 9.311 2.090 1.00 95.69 141 GLU A O 1
ATOM 1163 N N . LEU A 1 142 ? 7.998 8.520 2.614 1.00 96.88 142 LEU A N 1
ATOM 1164 C CA . LEU A 1 142 ? 7.926 7.602 1.477 1.00 96.88 142 LEU A CA 1
ATOM 1165 C C . LEU A 1 142 ? 7.935 8.346 0.133 1.00 96.88 142 LEU A C 1
ATOM 1167 O O . LEU A 1 142 ? 8.565 7.877 -0.815 1.00 96.88 142 LEU A O 1
ATOM 1171 N N . LEU A 1 143 ? 7.305 9.523 0.038 1.00 97.50 143 LEU A N 1
ATOM 1172 C CA . LEU A 1 143 ? 7.405 10.380 -1.149 1.00 97.50 143 LEU A CA 1
ATOM 1173 C C . LEU A 1 143 ? 8.829 10.908 -1.361 1.00 97.50 143 LEU A C 1
ATOM 1175 O O . LEU A 1 143 ? 9.293 10.958 -2.501 1.00 97.50 143 LEU A O 1
ATOM 1179 N N . LYS A 1 144 ? 9.543 11.284 -0.291 1.00 96.69 144 LYS A N 1
ATOM 1180 C CA . LYS A 1 144 ? 10.957 11.694 -0.383 1.00 96.69 144 LYS A CA 1
ATOM 1181 C C . LYS A 1 144 ? 11.832 10.537 -0.867 1.00 96.69 144 LYS A C 1
ATOM 1183 O O . LYS A 1 144 ? 12.653 10.733 -1.762 1.00 96.69 144 LYS A O 1
ATOM 1188 N N . MET A 1 145 ? 11.614 9.330 -0.344 1.00 96.38 145 MET A N 1
ATOM 1189 C CA . MET A 1 145 ? 12.301 8.122 -0.807 1.00 96.38 145 MET A CA 1
ATOM 1190 C C . MET A 1 145 ? 12.010 7.834 -2.285 1.00 96.38 145 MET A C 1
ATOM 1192 O O . MET A 1 145 ? 12.942 7.634 -3.062 1.00 96.38 145 MET A O 1
ATOM 1196 N N . ALA A 1 146 ? 10.737 7.871 -2.695 1.00 97.44 146 ALA A N 1
ATOM 1197 C CA . ALA A 1 146 ? 10.340 7.676 -4.089 1.00 97.44 146 ALA A CA 1
ATOM 1198 C C . ALA A 1 146 ? 11.008 8.701 -5.016 1.00 97.44 146 ALA A C 1
ATOM 1200 O O . ALA A 1 146 ? 11.506 8.333 -6.078 1.00 97.44 146 ALA A O 1
ATOM 1201 N N . ARG A 1 147 ? 11.104 9.968 -4.592 1.00 96.50 147 ARG A N 1
ATOM 1202 C CA . ARG A 1 147 ? 11.818 11.011 -5.338 1.00 96.50 147 ARG A CA 1
ATOM 1203 C C . ARG A 1 147 ? 13.291 10.666 -5.543 1.00 96.50 147 ARG A C 1
ATOM 1205 O O . ARG A 1 147 ? 13.778 10.804 -6.657 1.00 96.50 147 ARG A O 1
ATOM 1212 N N . ILE A 1 148 ? 13.994 10.209 -4.507 1.00 95.62 148 ILE A N 1
ATOM 1213 C CA . ILE A 1 148 ? 15.410 9.818 -4.626 1.00 95.62 148 ILE A CA 1
ATOM 1214 C C . ILE A 1 148 ? 15.559 8.644 -5.603 1.00 95.62 148 ILE A C 1
ATOM 1216 O O . ILE A 1 148 ? 16.423 8.678 -6.479 1.00 95.62 148 ILE A O 1
ATOM 1220 N N . LEU A 1 149 ? 14.691 7.632 -5.507 1.00 96.38 149 LEU A N 1
ATOM 1221 C CA . LEU A 1 149 ? 14.698 6.499 -6.437 1.00 96.38 149 LEU A CA 1
ATOM 1222 C C . LEU A 1 149 ? 14.485 6.950 -7.885 1.00 96.38 149 LEU A C 1
ATOM 1224 O O . LEU A 1 149 ? 15.230 6.529 -8.764 1.00 96.38 149 LEU A O 1
ATOM 1228 N N . ILE A 1 150 ? 13.509 7.826 -8.131 1.00 96.50 150 ILE A N 1
ATOM 1229 C CA . ILE A 1 150 ? 13.168 8.318 -9.472 1.00 96.50 150 ILE A CA 1
ATOM 1230 C C . ILE A 1 150 ? 14.278 9.216 -10.030 1.00 96.50 150 ILE A C 1
ATOM 1232 O O . ILE A 1 150 ? 14.794 8.962 -11.118 1.00 96.50 150 ILE A O 1
ATOM 1236 N N . SER A 1 151 ? 14.651 10.261 -9.290 1.00 94.12 151 SER A N 1
ATOM 1237 C CA . SER A 1 151 ? 15.508 11.340 -9.789 1.00 94.12 151 SER A CA 1
ATOM 1238 C C . SER A 1 151 ? 16.997 10.995 -9.818 1.00 94.12 151 SER A C 1
ATOM 1240 O O . SER A 1 151 ? 17.730 11.618 -10.585 1.00 94.12 151 SER A O 1
ATOM 1242 N N . ASP A 1 152 ? 17.456 10.031 -9.016 1.00 94.06 152 ASP A N 1
ATOM 1243 C CA . ASP A 1 152 ? 18.861 9.607 -8.993 1.00 94.06 152 ASP A CA 1
ATOM 1244 C C . ASP A 1 152 ? 19.029 8.204 -9.584 1.00 94.06 152 ASP A C 1
ATOM 1246 O O . ASP A 1 152 ? 19.552 8.050 -10.692 1.00 94.06 152 ASP A O 1
ATOM 1250 N N . LYS A 1 153 ? 18.546 7.172 -8.883 1.00 95.19 153 LYS A N 1
ATOM 1251 C CA . LYS A 1 153 ? 18.858 5.783 -9.243 1.00 95.19 153 LYS A CA 1
ATOM 1252 C C . LYS A 1 153 ? 18.261 5.363 -10.589 1.00 95.19 153 LYS A C 1
ATOM 1254 O O . LYS A 1 153 ? 18.997 4.996 -11.504 1.00 95.19 153 LYS A O 1
ATOM 1259 N N . LEU A 1 154 ? 16.939 5.470 -10.747 1.00 95.94 154 LEU A N 1
ATOM 1260 C CA . LEU A 1 154 ? 16.247 5.086 -11.981 1.00 95.94 154 LEU A CA 1
ATOM 1261 C C . LEU A 1 154 ? 16.715 5.942 -13.154 1.00 95.94 154 LEU A C 1
ATOM 1263 O O . LEU A 1 154 ? 17.021 5.404 -14.213 1.00 95.94 154 LEU A O 1
ATOM 1267 N N . LYS A 1 155 ? 16.863 7.255 -12.956 1.00 94.94 155 LYS A N 1
ATOM 1268 C CA . LYS A 1 155 ? 17.414 8.158 -13.972 1.00 94.94 155 LYS A CA 1
ATOM 1269 C C . LYS A 1 155 ? 18.790 7.710 -14.474 1.00 94.94 155 LYS A C 1
ATOM 1271 O O . LYS A 1 155 ? 19.044 7.760 -15.677 1.00 94.94 155 LYS A O 1
ATOM 1276 N N . ARG A 1 156 ? 19.679 7.259 -13.583 1.00 95.69 156 ARG A N 1
ATOM 1277 C CA . ARG A 1 156 ? 21.003 6.730 -13.948 1.00 95.69 156 ARG A CA 1
ATOM 1278 C C . ARG A 1 156 ? 20.889 5.495 -14.837 1.00 95.69 156 ARG A C 1
ATOM 1280 O O . ARG A 1 156 ? 21.508 5.472 -15.898 1.00 95.69 156 ARG A O 1
ATOM 1287 N N . HIS A 1 157 ? 20.060 4.525 -14.448 1.00 96.12 157 HIS A N 1
ATOM 1288 C CA . HIS A 1 157 ? 19.798 3.336 -15.263 1.00 96.12 157 HIS A CA 1
ATOM 1289 C C . HIS A 1 157 ? 19.217 3.710 -16.628 1.00 96.12 157 HIS A C 1
ATOM 1291 O O . HIS A 1 157 ? 19.694 3.228 -17.650 1.00 96.12 157 HIS A O 1
ATOM 1297 N N . LEU A 1 158 ? 18.239 4.619 -16.666 1.00 95.81 158 LEU A N 1
ATOM 1298 C CA . LEU A 1 158 ? 17.602 5.053 -17.908 1.00 95.81 158 LEU A CA 1
ATOM 1299 C C . LEU A 1 158 ? 18.580 5.730 -18.865 1.00 95.81 158 LEU A C 1
ATOM 1301 O O . LEU A 1 158 ? 18.540 5.439 -20.054 1.00 95.81 158 LEU A O 1
ATOM 1305 N N . ARG A 1 159 ? 19.496 6.575 -18.379 1.00 95.44 159 ARG A N 1
ATOM 1306 C CA . ARG A 1 159 ? 20.528 7.193 -19.234 1.00 95.44 159 ARG A CA 1
ATOM 1307 C C . ARG A 1 159 ? 21.392 6.148 -19.934 1.00 95.44 159 ARG A C 1
ATOM 1309 O O . ARG A 1 159 ? 21.641 6.272 -21.129 1.00 95.44 159 ARG A O 1
ATOM 1316 N N . THR A 1 160 ? 21.824 5.128 -19.197 1.00 95.38 160 THR A N 1
ATOM 1317 C CA . THR A 1 160 ? 22.613 4.023 -19.754 1.00 95.38 160 THR A CA 1
ATOM 1318 C C . THR A 1 160 ? 21.775 3.164 -20.694 1.00 95.38 160 THR A C 1
ATOM 1320 O O . THR A 1 160 ? 22.235 2.789 -21.763 1.00 95.38 160 THR A O 1
ATOM 1323 N N . LEU A 1 161 ? 20.521 2.883 -20.342 1.00 95.44 161 LEU A N 1
ATOM 1324 C CA . LEU A 1 161 ? 19.629 2.088 -21.181 1.00 95.44 161 LEU A CA 1
ATOM 1325 C C . LEU A 1 161 ? 19.327 2.795 -22.502 1.00 95.44 161 LEU A C 1
ATOM 1327 O O . LEU A 1 161 ? 19.445 2.175 -23.550 1.00 95.44 161 LEU A O 1
ATOM 1331 N N . TYR A 1 162 ? 19.029 4.094 -22.494 1.00 95.38 162 TYR A N 1
ATOM 1332 C CA . TYR A 1 162 ? 18.799 4.845 -23.728 1.00 95.38 162 TYR A CA 1
ATOM 1333 C C . TYR A 1 162 ? 20.037 4.936 -24.630 1.00 95.38 162 TYR A C 1
ATOM 1335 O O . TYR A 1 162 ? 19.873 5.069 -25.839 1.00 95.38 162 TYR A O 1
ATOM 1343 N N . SER A 1 163 ? 21.262 4.845 -24.092 1.00 94.50 163 SER A N 1
ATOM 1344 C CA . SER A 1 163 ? 22.471 4.834 -24.930 1.00 94.50 163 SER A CA 1
ATOM 1345 C C . SER A 1 163 ? 22.706 3.493 -25.631 1.00 94.50 163 SER A C 1
ATOM 1347 O O . SER A 1 163 ? 23.301 3.477 -26.707 1.00 94.50 163 SER A O 1
ATOM 1349 N N . VAL A 1 164 ? 22.223 2.387 -25.051 1.00 95.00 164 VAL A N 1
ATOM 1350 C CA . VAL A 1 164 ? 22.325 1.033 -25.632 1.00 95.00 164 VAL A CA 1
ATOM 1351 C C . VAL A 1 164 ? 21.052 0.574 -26.348 1.00 95.00 164 VAL A C 1
ATOM 1353 O O . VAL A 1 164 ? 21.079 -0.436 -27.050 1.00 95.00 164 VAL A O 1
ATOM 1356 N N . MET A 1 165 ? 19.937 1.287 -26.175 1.00 94.62 165 MET A N 1
ATOM 1357 C CA . MET A 1 165 ? 18.686 1.031 -26.886 1.00 94.62 165 MET A CA 1
ATOM 1358 C C . MET A 1 165 ? 18.832 1.359 -28.380 1.00 94.62 165 MET A C 1
ATOM 1360 O O . MET A 1 165 ? 19.496 2.333 -28.749 1.00 94.62 165 MET A O 1
ATOM 1364 N N . PRO A 1 166 ? 18.166 0.598 -29.265 1.00 94.19 166 PRO A N 1
ATOM 1365 C CA . PRO A 1 166 ? 18.097 0.953 -30.675 1.00 94.19 166 PRO A CA 1
ATOM 1366 C C . PRO A 1 166 ? 17.367 2.291 -30.830 1.00 94.19 166 PRO A C 1
ATOM 1368 O O . PRO A 1 166 ? 16.332 2.508 -30.209 1.00 94.19 166 PRO A O 1
ATOM 1371 N N . LYS A 1 167 ? 17.859 3.189 -31.694 1.00 92.38 167 LYS A N 1
ATOM 1372 C CA . LYS A 1 167 ? 17.190 4.485 -31.943 1.00 92.38 167 LYS A CA 1
ATOM 1373 C C . LYS A 1 167 ? 15.757 4.302 -32.452 1.00 92.38 167 LYS A C 1
ATOM 1375 O O . LYS A 1 167 ? 14.866 5.068 -32.095 1.00 92.38 167 LYS A O 1
ATOM 1380 N N . ILE A 1 168 ? 15.569 3.289 -33.293 1.00 92.56 168 ILE A N 1
ATOM 1381 C CA . ILE A 1 168 ? 14.312 2.940 -33.947 1.00 92.56 168 ILE A CA 1
ATOM 1382 C C . ILE A 1 168 ? 14.149 1.423 -33.832 1.00 92.56 168 ILE A C 1
ATOM 1384 O O . ILE A 1 168 ? 15.056 0.678 -34.203 1.00 92.56 168 ILE A O 1
ATOM 1388 N N . CYS A 1 169 ? 13.005 0.967 -33.333 1.00 93.75 169 CYS A N 1
ATOM 1389 C CA . CYS A 1 169 ? 12.647 -0.444 -33.241 1.00 93.75 169 CYS A CA 1
ATOM 1390 C C . CYS A 1 169 ? 11.212 -0.616 -33.737 1.00 93.75 169 CYS A C 1
ATOM 1392 O O . CYS A 1 169 ? 10.253 -0.255 -33.051 1.00 93.75 169 CYS A O 1
ATOM 1394 N N . LYS A 1 170 ? 11.081 -1.139 -34.958 1.00 93.31 170 LYS A N 1
ATOM 1395 C CA . LYS A 1 170 ? 9.787 -1.309 -35.622 1.00 93.31 170 LYS A CA 1
ATOM 1396 C C . LYS A 1 170 ? 9.107 -2.583 -35.143 1.00 93.31 170 LYS A C 1
ATOM 1398 O O . LYS A 1 170 ? 9.753 -3.518 -34.679 1.00 93.31 170 LYS A O 1
ATOM 1403 N N . LEU A 1 171 ? 7.794 -2.640 -35.320 1.00 91.44 171 LEU A N 1
ATOM 1404 C CA . LEU A 1 171 ? 7.030 -3.879 -35.201 1.00 91.44 171 LEU A CA 1
ATOM 1405 C C . LEU A 1 171 ? 7.093 -4.624 -36.544 1.00 91.44 171 LEU A C 1
ATOM 1407 O O . LEU A 1 171 ? 6.571 -4.106 -37.537 1.00 91.44 171 LEU A O 1
ATOM 1411 N N . PRO A 1 172 ? 7.747 -5.802 -36.623 1.00 91.75 172 PRO A N 1
ATOM 1412 C CA . PRO A 1 172 ? 7.791 -6.556 -37.869 1.00 91.75 172 PRO A CA 1
ATOM 1413 C C . PRO A 1 172 ? 6.387 -7.019 -38.278 1.00 91.75 172 PRO A C 1
ATOM 1415 O O . PRO A 1 172 ? 5.517 -7.247 -37.435 1.00 91.75 172 PRO A O 1
ATOM 1418 N N . ARG A 1 173 ? 6.164 -7.165 -39.587 1.00 90.25 173 ARG A N 1
ATOM 1419 C CA . ARG A 1 173 ? 4.881 -7.645 -40.124 1.00 90.25 173 ARG A CA 1
ATOM 1420 C C . ARG A 1 173 ? 4.628 -9.104 -39.739 1.00 90.25 173 ARG A C 1
ATOM 1422 O O . ARG A 1 173 ? 5.565 -9.864 -39.506 1.00 90.25 173 ARG A O 1
ATOM 1429 N N . SER A 1 174 ? 3.360 -9.508 -39.758 1.00 88.25 174 SER A N 1
ATOM 1430 C CA . SER A 1 174 ? 2.936 -10.897 -39.522 1.00 88.25 174 SER A CA 1
ATOM 1431 C C . SER A 1 174 ? 3.641 -11.909 -40.429 1.00 88.25 174 SER A C 1
ATOM 1433 O O . SER A 1 174 ? 3.889 -13.038 -40.013 1.00 88.25 174 SER A O 1
ATOM 1435 N N . ASP A 1 175 ? 4.011 -11.485 -41.637 1.00 91.75 175 ASP A N 1
ATOM 1436 C CA . ASP A 1 175 ? 4.579 -12.338 -42.686 1.00 91.75 175 ASP A CA 1
ATOM 1437 C C . ASP A 1 175 ? 5.971 -12.893 -42.328 1.00 91.75 175 ASP A C 1
ATOM 1439 O O . ASP A 1 175 ? 6.402 -13.890 -42.898 1.00 91.75 175 ASP A O 1
ATOM 1443 N N . TYR A 1 176 ? 6.668 -12.287 -41.356 1.00 87.69 176 TYR A N 1
ATOM 1444 C CA . TYR A 1 176 ? 7.980 -12.747 -40.880 1.00 87.69 176 TYR A CA 1
ATOM 1445 C C . TYR A 1 176 ? 7.906 -13.975 -39.954 1.00 87.69 176 TYR A C 1
ATOM 1447 O O . TYR A 1 176 ? 8.931 -14.608 -39.693 1.00 87.69 176 TYR A O 1
ATOM 1455 N N . GLY A 1 177 ? 6.716 -14.316 -39.446 1.00 93.19 177 GLY A N 1
ATOM 1456 C CA . GLY A 1 177 ? 6.512 -15.415 -38.501 1.00 93.19 177 GLY A CA 1
ATOM 1457 C C . GLY A 1 177 ? 7.106 -15.165 -37.105 1.00 93.19 177 GLY A C 1
ATOM 1458 O O . GLY A 1 177 ? 8.001 -14.343 -36.908 1.00 93.19 177 GLY A O 1
ATOM 1459 N N . SER A 1 178 ? 6.618 -15.895 -36.095 1.00 92.69 178 SER A N 1
ATOM 1460 C CA . SER A 1 178 ? 7.063 -15.711 -34.704 1.00 92.69 178 SER A CA 1
ATOM 1461 C C . SER A 1 178 ? 8.561 -15.972 -34.465 1.00 92.69 178 SER A C 1
ATOM 1463 O O . SER A 1 178 ? 9.147 -15.200 -33.702 1.00 92.69 178 SER A O 1
ATOM 1465 N N . PRO A 1 179 ? 9.237 -16.949 -35.116 1.00 93.00 179 PRO A N 1
ATOM 1466 C CA . PRO A 1 179 ? 10.676 -17.138 -34.923 1.00 93.00 179 PRO A CA 1
ATOM 1467 C C . PRO A 1 179 ? 11.495 -15.972 -35.487 1.00 93.00 179 PRO A C 1
ATOM 1469 O O . PRO A 1 179 ? 12.439 -15.519 -34.843 1.00 93.00 179 PRO A O 1
ATOM 1472 N N . GLY A 1 180 ? 11.101 -15.444 -36.652 1.00 92.38 180 GLY A N 1
ATOM 1473 C CA . GLY A 1 180 ? 11.755 -14.293 -37.275 1.00 92.38 180 GLY A CA 1
ATOM 1474 C C . GLY A 1 180 ? 11.585 -13.019 -36.448 1.00 92.38 180 GLY A C 1
ATOM 1475 O O . GLY A 1 180 ? 12.552 -12.294 -36.222 1.00 92.38 180 GLY A O 1
ATOM 1476 N N . VAL A 1 181 ? 10.382 -12.783 -35.913 1.00 94.00 181 VAL A N 1
ATOM 1477 C CA . VAL A 1 181 ? 10.102 -11.664 -34.994 1.00 94.00 181 VAL A CA 1
ATOM 1478 C C . VAL A 1 181 ? 10.920 -11.780 -33.703 1.00 94.00 181 VAL A C 1
ATOM 1480 O O . VAL A 1 181 ? 11.468 -10.792 -33.218 1.00 94.00 181 VAL A O 1
ATOM 1483 N N . LEU A 1 182 ? 11.043 -12.985 -33.144 1.00 93.25 182 LEU A N 1
ATOM 1484 C CA . LEU A 1 182 ? 11.833 -13.207 -31.936 1.00 93.25 182 LEU A CA 1
ATOM 1485 C C . LEU A 1 182 ? 13.329 -12.941 -32.180 1.00 93.25 182 LEU A C 1
ATOM 1487 O O . LEU A 1 182 ? 13.955 -12.223 -31.401 1.00 93.25 182 LEU A O 1
ATOM 1491 N N . GLN A 1 183 ? 13.889 -13.462 -33.277 1.00 93.25 183 GLN A N 1
ATOM 1492 C CA . GLN A 1 183 ? 15.277 -13.193 -33.678 1.00 93.25 183 GLN A CA 1
ATOM 1493 C C . GLN A 1 183 ? 15.520 -11.701 -33.943 1.00 93.25 183 GLN A C 1
ATOM 1495 O O . GLN A 1 183 ? 16.553 -11.167 -33.534 1.00 93.25 183 GLN A O 1
ATOM 1500 N N . TYR A 1 184 ? 14.552 -11.011 -34.555 1.00 94.69 184 TYR A N 1
ATOM 1501 C CA . TYR A 1 184 ? 14.595 -9.563 -34.752 1.00 94.69 184 TYR A CA 1
ATOM 1502 C C . TYR A 1 184 ? 14.790 -8.822 -33.423 1.00 94.69 184 TYR A C 1
ATOM 1504 O O . TYR A 1 184 ? 15.693 -7.987 -33.323 1.00 94.69 184 TYR A O 1
ATOM 1512 N N . TYR A 1 185 ? 14.007 -9.155 -32.390 1.00 95.00 185 TYR A N 1
ATOM 1513 C CA . TYR A 1 185 ? 14.136 -8.518 -31.078 1.00 95.00 185 TYR A CA 1
ATOM 1514 C C . TYR A 1 185 ? 15.421 -8.897 -30.345 1.00 95.00 185 TYR A C 1
ATOM 1516 O O . TYR A 1 185 ? 16.025 -8.023 -29.729 1.00 95.00 185 TYR A O 1
ATOM 1524 N N . PHE A 1 186 ? 15.890 -10.144 -30.449 1.00 93.31 186 PHE A N 1
ATOM 1525 C CA . PHE A 1 186 ? 17.193 -10.524 -29.893 1.00 93.31 186 PHE A CA 1
ATOM 1526 C C . PHE A 1 186 ? 18.331 -9.686 -30.473 1.00 93.31 186 PHE A C 1
ATOM 1528 O O . PHE A 1 186 ? 19.173 -9.202 -29.720 1.00 93.31 186 PHE A O 1
ATOM 1535 N N . HIS A 1 187 ? 18.325 -9.472 -31.789 1.00 93.88 187 HIS A N 1
ATOM 1536 C CA . HIS A 1 187 ? 19.333 -8.656 -32.452 1.00 93.88 187 HIS A CA 1
ATOM 1537 C C . HIS A 1 187 ? 19.227 -7.174 -32.059 1.00 93.88 187 HIS A C 1
ATOM 1539 O O . HIS A 1 187 ? 20.214 -6.564 -31.659 1.00 93.88 187 HIS A O 1
ATOM 1545 N N . HIS A 1 188 ? 18.025 -6.589 -32.109 1.00 94.25 188 HIS A N 1
ATOM 1546 C CA . HIS A 1 188 ? 17.839 -5.155 -31.843 1.00 94.25 188 HIS A CA 1
ATOM 1547 C C . HIS A 1 188 ? 18.008 -4.778 -30.365 1.00 94.25 188 HIS A C 1
ATOM 1549 O O . HIS A 1 188 ? 18.339 -3.633 -30.066 1.00 94.25 188 HIS A O 1
ATOM 1555 N N . LEU A 1 189 ? 17.779 -5.714 -29.439 1.00 95.19 189 LEU A N 1
ATOM 1556 C CA . LEU A 1 189 ? 17.893 -5.490 -27.995 1.00 95.19 189 LEU A CA 1
ATOM 1557 C C . LEU A 1 189 ? 19.187 -6.062 -27.396 1.00 95.19 189 LEU A C 1
ATOM 1559 O O . LEU A 1 189 ? 19.336 -6.065 -26.174 1.00 95.19 189 LEU A O 1
ATOM 1563 N N . GLU A 1 190 ? 20.143 -6.514 -28.213 1.00 93.81 190 GLU A N 1
ATOM 1564 C CA . GLU A 1 190 ? 21.394 -7.127 -27.742 1.00 93.81 190 GLU A CA 1
ATOM 1565 C C . GLU A 1 190 ? 22.153 -6.221 -26.753 1.00 93.81 190 GLU A C 1
ATOM 1567 O O . GLU A 1 190 ? 22.614 -6.679 -25.705 1.00 93.81 190 GLU A O 1
ATOM 1572 N N . GLY A 1 191 ? 22.229 -4.916 -27.044 1.00 93.00 191 GLY A N 1
ATOM 1573 C CA . GLY A 1 191 ? 22.879 -3.929 -26.174 1.00 93.00 191 GLY A CA 1
ATOM 1574 C C . GLY A 1 191 ? 22.230 -3.821 -24.791 1.00 93.00 191 GLY A C 1
ATOM 1575 O O . GLY A 1 191 ? 22.928 -3.729 -23.784 1.00 93.00 191 GLY A O 1
ATOM 1576 N N . VAL A 1 192 ? 20.900 -3.920 -24.729 1.00 93.62 192 VAL A N 1
ATOM 1577 C CA . VAL A 1 192 ? 20.139 -3.936 -23.472 1.00 93.62 192 VAL A CA 1
ATOM 1578 C C . VAL A 1 192 ? 20.392 -5.234 -22.707 1.00 93.62 192 VAL A C 1
ATOM 1580 O O . VAL A 1 192 ? 20.578 -5.203 -21.495 1.00 93.62 192 VAL A O 1
ATOM 1583 N N . GLY A 1 193 ? 20.461 -6.370 -23.407 1.00 90.06 193 GLY A N 1
ATOM 1584 C CA . GLY A 1 193 ? 20.748 -7.673 -22.801 1.00 90.06 193 GLY A CA 1
ATOM 1585 C C . GLY A 1 193 ? 22.140 -7.762 -22.168 1.00 90.06 193 GLY A C 1
ATOM 1586 O O . GLY A 1 193 ? 22.313 -8.452 -21.165 1.00 90.06 193 GLY A O 1
ATOM 1587 N N . LYS A 1 194 ? 23.119 -7.023 -22.706 1.00 92.25 194 LYS A N 1
ATOM 1588 C CA . LYS A 1 194 ? 24.482 -6.911 -22.156 1.00 92.25 194 LYS A CA 1
ATOM 1589 C C . LYS A 1 194 ? 24.576 -5.993 -20.933 1.00 92.25 194 LYS A C 1
ATOM 1591 O O . LYS A 1 194 ? 25.619 -5.956 -20.280 1.00 92.25 194 LYS A O 1
ATOM 1596 N N . TYR A 1 195 ? 23.514 -5.261 -20.592 1.00 94.31 195 TYR A N 1
ATOM 1597 C CA . TYR A 1 195 ? 23.502 -4.419 -19.403 1.00 94.31 195 TYR A CA 1
ATOM 1598 C C . TYR A 1 195 ? 23.385 -5.276 -18.133 1.00 94.31 195 TYR A C 1
ATOM 1600 O O . TYR A 1 195 ? 22.298 -5.701 -17.744 1.00 94.31 195 TYR A O 1
ATOM 1608 N N . GLY A 1 196 ? 24.518 -5.528 -17.469 1.00 89.12 196 GLY A N 1
ATOM 1609 C CA . GLY A 1 196 ? 24.606 -6.457 -16.331 1.00 89.12 196 GLY A CA 1
ATOM 1610 C C . GLY A 1 196 ? 23.707 -6.112 -15.136 1.00 89.12 196 GLY A C 1
ATOM 1611 O O . GLY A 1 196 ? 23.282 -6.998 -14.400 1.00 89.12 196 GLY A O 1
ATOM 1612 N N . GLU A 1 197 ? 23.353 -4.838 -14.966 1.00 92.50 197 GLU A N 1
ATOM 1613 C CA . GLU A 1 197 ? 22.482 -4.367 -13.883 1.00 92.50 197 GLU A CA 1
ATOM 1614 C C . GLU A 1 197 ? 20.980 -4.469 -14.210 1.00 92.50 197 GLU A C 1
ATOM 1616 O O . GLU A 1 197 ? 20.152 -4.227 -13.331 1.00 92.50 197 GLU A O 1
ATOM 1621 N N . LEU A 1 198 ? 20.601 -4.859 -15.437 1.00 90.88 198 LEU A N 1
ATOM 1622 C CA . LEU A 1 198 ? 19.208 -4.870 -15.903 1.00 90.88 198 LEU A CA 1
ATOM 1623 C C . LEU A 1 198 ? 18.292 -5.728 -15.014 1.00 90.88 198 LEU A C 1
ATOM 1625 O O . LEU A 1 198 ? 17.267 -5.253 -14.526 1.00 90.88 198 LEU A O 1
ATOM 1629 N N . LYS A 1 199 ? 18.659 -6.999 -14.802 1.00 87.12 199 LYS A N 1
ATOM 1630 C CA . LYS A 1 199 ? 17.891 -7.944 -13.966 1.00 87.12 199 LYS A CA 1
ATOM 1631 C C . LYS A 1 199 ? 18.200 -7.799 -12.468 1.00 87.12 199 LYS A C 1
ATOM 1633 O O . LYS A 1 199 ? 17.451 -8.324 -11.651 1.00 87.12 199 LYS A O 1
ATOM 1638 N N . GLY A 1 200 ? 19.285 -7.104 -12.124 1.00 90.25 200 GLY A N 1
ATOM 1639 C CA . GLY A 1 200 ? 19.731 -6.871 -10.752 1.00 90.25 200 GLY A CA 1
ATOM 1640 C C . GLY A 1 200 ? 19.246 -5.528 -10.211 1.00 90.25 200 GLY A C 1
ATOM 1641 O O . GLY A 1 200 ? 18.081 -5.385 -9.844 1.00 90.25 200 GLY A O 1
ATOM 1642 N N . GLU A 1 201 ? 20.145 -4.543 -10.170 1.00 92.81 201 GLU A N 1
ATOM 1643 C CA . GLU A 1 201 ? 19.916 -3.220 -9.569 1.00 92.81 201 GLU A CA 1
ATOM 1644 C C . GLU A 1 201 ? 18.728 -2.461 -10.181 1.00 92.81 201 GLU A C 1
ATOM 1646 O O . GLU A 1 201 ? 17.921 -1.896 -9.445 1.00 92.81 201 GLU A O 1
ATOM 1651 N N . PHE A 1 202 ? 18.529 -2.521 -11.501 1.00 95.00 202 PHE A N 1
ATOM 1652 C CA . PHE A 1 202 ? 17.411 -1.805 -12.118 1.00 95.00 202 PHE A CA 1
ATOM 1653 C C . PHE A 1 202 ? 16.049 -2.387 -11.697 1.00 95.00 202 PHE A C 1
ATOM 1655 O O . PHE A 1 202 ? 15.152 -1.654 -11.277 1.00 95.00 202 PHE A O 1
ATOM 1662 N N . CYS A 1 203 ? 15.901 -3.717 -11.729 1.00 94.69 203 CYS A N 1
ATOM 1663 C CA . CYS A 1 203 ? 14.708 -4.398 -11.211 1.00 94.69 203 CYS A CA 1
ATOM 1664 C C . CYS A 1 203 ? 14.535 -4.202 -9.698 1.00 94.69 203 CYS A C 1
ATOM 1666 O O . CYS A 1 203 ? 13.405 -4.122 -9.209 1.00 94.69 203 CYS A O 1
ATOM 1668 N N . GLN A 1 204 ? 15.638 -4.127 -8.951 1.00 95.19 204 GLN A N 1
ATOM 1669 C CA . GLN A 1 204 ? 15.632 -3.842 -7.521 1.00 95.19 204 GLN A CA 1
ATOM 1670 C C . GLN A 1 204 ? 15.027 -2.468 -7.231 1.00 95.19 204 GLN A C 1
ATOM 1672 O O . GLN A 1 204 ? 14.101 -2.376 -6.428 1.00 95.19 204 GLN A O 1
ATOM 1677 N N . ASP A 1 205 ? 15.504 -1.421 -7.897 1.00 96.56 205 ASP A N 1
ATOM 1678 C CA . ASP A 1 205 ? 15.034 -0.057 -7.660 1.00 96.56 205 ASP A CA 1
ATOM 1679 C C . ASP A 1 205 ? 13.583 0.142 -8.133 1.00 96.56 205 ASP A C 1
ATOM 1681 O O . ASP A 1 205 ? 12.795 0.817 -7.466 1.00 96.56 205 ASP A O 1
ATOM 1685 N N . LEU A 1 206 ? 13.179 -0.520 -9.226 1.00 96.69 206 LEU A N 1
ATOM 1686 C CA . LEU A 1 206 ? 11.776 -0.577 -9.657 1.00 96.69 206 LEU A CA 1
ATOM 1687 C C . LEU A 1 206 ? 10.886 -1.279 -8.623 1.00 96.69 206 LEU A C 1
ATOM 1689 O O . LEU A 1 206 ? 9.771 -0.823 -8.356 1.00 96.69 206 LEU A O 1
ATOM 1693 N N . ARG A 1 207 ? 11.369 -2.368 -8.010 1.00 96.12 207 ARG A N 1
ATOM 1694 C CA . ARG A 1 207 ? 10.640 -3.062 -6.942 1.00 96.12 207 ARG A CA 1
ATOM 1695 C C . ARG A 1 207 ? 10.518 -2.199 -5.693 1.00 96.12 207 ARG A C 1
ATOM 1697 O O . ARG A 1 207 ? 9.438 -2.159 -5.114 1.00 96.12 207 ARG A O 1
ATOM 1704 N N . GLU A 1 208 ? 11.584 -1.507 -5.291 1.00 97.38 208 GLU A N 1
ATOM 1705 C CA . GLU A 1 208 ? 11.555 -0.560 -4.169 1.00 97.38 208 GLU A 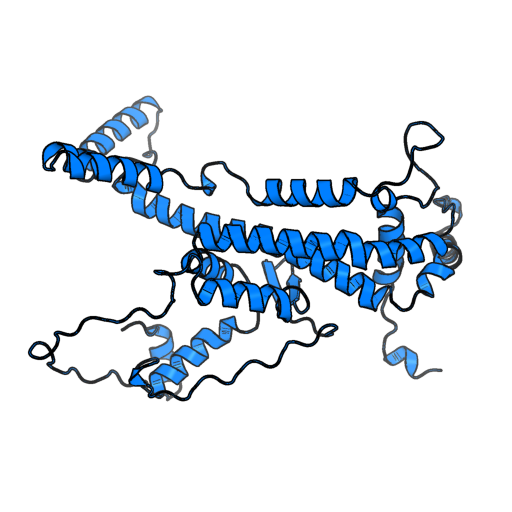CA 1
ATOM 1706 C C . GLU A 1 208 ? 10.481 0.516 -4.403 1.00 97.38 208 GLU A C 1
ATOM 1708 O O . GLU A 1 208 ? 9.606 0.710 -3.557 1.00 97.38 208 GLU A O 1
ATOM 1713 N N . LEU A 1 209 ? 10.462 1.136 -5.590 1.00 98.00 209 LEU A N 1
ATOM 1714 C CA . LEU A 1 209 ? 9.440 2.121 -5.956 1.00 98.00 209 LEU A CA 1
ATOM 1715 C C . LEU A 1 209 ? 8.025 1.516 -5.955 1.00 98.00 209 LEU A C 1
ATOM 1717 O O . LEU A 1 209 ? 7.096 2.103 -5.397 1.00 98.00 209 LEU A O 1
ATOM 1721 N N . GLY A 1 210 ? 7.856 0.325 -6.534 1.00 97.75 210 GLY A N 1
ATOM 1722 C CA . GLY A 1 210 ? 6.580 -0.389 -6.544 1.00 97.75 210 GLY A CA 1
ATOM 1723 C C . GLY A 1 210 ? 6.076 -0.719 -5.137 1.00 97.75 210 GLY A C 1
ATOM 1724 O O . GLY A 1 210 ? 4.902 -0.511 -4.839 1.00 97.75 210 GLY A O 1
ATOM 1725 N N . ASN A 1 211 ? 6.959 -1.165 -4.241 1.00 98.12 211 ASN A N 1
ATOM 1726 C CA . ASN A 1 211 ? 6.624 -1.466 -2.851 1.00 98.12 211 ASN A CA 1
ATOM 1727 C C . ASN A 1 211 ? 6.180 -0.218 -2.080 1.00 98.12 211 ASN A C 1
ATOM 1729 O O . ASN A 1 211 ? 5.248 -0.316 -1.285 1.00 98.12 211 ASN A O 1
ATOM 1733 N N . ILE A 1 212 ? 6.788 0.947 -2.333 1.00 98.31 212 ILE A N 1
ATOM 1734 C CA . ILE A 1 212 ? 6.351 2.226 -1.750 1.00 98.31 212 ILE A CA 1
ATOM 1735 C C . ILE A 1 212 ? 4.906 2.544 -2.169 1.00 98.31 212 ILE A C 1
ATOM 1737 O O . ILE A 1 212 ? 4.055 2.821 -1.321 1.00 98.31 212 ILE A O 1
ATOM 1741 N N . ILE A 1 213 ? 4.617 2.460 -3.471 1.00 98.12 213 ILE A N 1
ATOM 1742 C CA . ILE A 1 213 ? 3.288 2.745 -4.033 1.00 98.12 213 ILE A CA 1
ATOM 1743 C C . ILE A 1 213 ? 2.248 1.762 -3.477 1.00 98.12 213 ILE A C 1
ATOM 1745 O O . ILE A 1 213 ? 1.189 2.167 -2.996 1.00 98.12 213 ILE A O 1
ATOM 1749 N N . LEU A 1 214 ? 2.563 0.466 -3.497 1.00 98.00 214 LEU A N 1
ATOM 1750 C CA . LEU A 1 214 ? 1.671 -0.587 -3.016 1.00 98.00 214 LEU A CA 1
ATOM 1751 C C . LEU A 1 214 ? 1.440 -0.506 -1.507 1.00 98.00 214 LEU A C 1
ATOM 1753 O O . LEU A 1 214 ? 0.337 -0.798 -1.049 1.00 98.00 214 LEU A O 1
ATOM 1757 N N . PHE A 1 215 ? 2.446 -0.100 -0.730 1.00 97.56 215 PHE A N 1
ATOM 1758 C CA . PHE A 1 215 ? 2.279 0.126 0.701 1.00 97.56 215 PHE A CA 1
ATOM 1759 C C . PHE A 1 215 ? 1.289 1.254 0.978 1.00 97.56 215 PHE A C 1
ATOM 1761 O O . PHE A 1 215 ? 0.400 1.057 1.798 1.00 97.56 215 PHE A O 1
ATOM 1768 N N . CYS A 1 216 ? 1.386 2.388 0.275 1.00 97.50 216 CYS A N 1
ATOM 1769 C CA . CYS A 1 216 ? 0.428 3.488 0.415 1.00 97.50 216 CYS A CA 1
ATOM 1770 C C . CYS A 1 216 ? -1.009 3.023 0.121 1.00 97.50 216 CYS A C 1
ATOM 1772 O O . CYS A 1 216 ? -1.897 3.211 0.953 1.00 97.50 216 CYS A O 1
ATOM 1774 N N . HIS A 1 217 ? -1.214 2.321 -0.999 1.00 96.69 217 HIS A N 1
ATOM 1775 C CA . HIS A 1 217 ? -2.521 1.777 -1.376 1.00 96.69 217 HIS A CA 1
ATOM 1776 C C . HIS A 1 217 ? -3.100 0.818 -0.320 1.00 96.69 217 HIS A C 1
ATOM 1778 O O . HIS A 1 217 ? -4.271 0.890 0.063 1.00 96.69 217 HIS A O 1
ATOM 1784 N N . GLN A 1 218 ? -2.267 -0.102 0.166 1.00 96.38 218 GLN A N 1
ATOM 1785 C CA . GLN A 1 218 ? -2.694 -1.109 1.129 1.00 96.38 218 GLN A CA 1
ATOM 1786 C C . GLN A 1 218 ? -2.890 -0.521 2.534 1.00 96.38 218 GLN A C 1
ATOM 1788 O O . GLN A 1 218 ? -3.785 -0.952 3.264 1.00 96.38 218 GLN A O 1
ATOM 1793 N N . LEU A 1 219 ? -2.091 0.478 2.918 1.00 96.38 219 LEU A N 1
ATOM 1794 C CA . LEU A 1 219 ? -2.252 1.201 4.176 1.00 96.38 219 LEU A CA 1
ATOM 1795 C C . LEU A 1 219 ? -3.583 1.952 4.205 1.00 96.38 219 LEU A C 1
ATOM 1797 O O . LEU A 1 219 ? -4.313 1.806 5.181 1.00 96.38 219 LEU A O 1
ATOM 1801 N N . GLU A 1 220 ? -3.935 2.667 3.133 1.00 95.94 220 GLU A N 1
ATOM 1802 C CA . GLU A 1 220 ? -5.240 3.330 3.010 1.00 95.94 220 GLU A CA 1
ATOM 1803 C C . GLU A 1 220 ? -6.394 2.326 3.127 1.00 95.94 220 GLU A C 1
ATOM 1805 O O . GLU A 1 220 ? -7.338 2.548 3.883 1.00 95.94 220 GLU A O 1
ATOM 1810 N N . SER A 1 221 ? -6.280 1.164 2.475 1.00 95.25 221 SER A N 1
ATOM 1811 C CA . SER A 1 221 ? -7.269 0.085 2.609 1.00 95.25 221 SER A CA 1
ATOM 1812 C C . SER A 1 221 ? -7.402 -0.410 4.058 1.00 95.25 221 SER A C 1
ATOM 1814 O O . SER A 1 221 ? -8.505 -0.681 4.534 1.00 95.25 221 SER A O 1
ATOM 1816 N N . GLY A 1 222 ? -6.284 -0.520 4.783 1.00 95.00 222 GLY A N 1
ATOM 1817 C CA . GLY A 1 222 ? -6.268 -0.866 6.206 1.00 95.00 222 GLY A CA 1
ATOM 1818 C C . GLY A 1 222 ? -6.909 0.205 7.089 1.00 95.00 222 GLY A C 1
ATOM 1819 O O . GLY A 1 222 ? -7.681 -0.137 7.984 1.00 95.00 222 GLY A O 1
ATOM 1820 N N . MET A 1 223 ? -6.630 1.481 6.816 1.00 95.06 223 MET A N 1
ATOM 1821 C CA . MET A 1 223 ? -7.236 2.618 7.513 1.00 95.06 223 MET A CA 1
ATOM 1822 C C . MET A 1 223 ? -8.745 2.655 7.310 1.00 95.06 223 MET A C 1
ATOM 1824 O O . MET A 1 223 ? -9.478 2.706 8.291 1.00 95.06 223 MET A O 1
ATOM 1828 N N . ALA A 1 224 ? -9.212 2.541 6.065 1.00 95.50 224 ALA A N 1
ATOM 1829 C CA . ALA A 1 224 ? -10.634 2.565 5.748 1.00 95.50 224 ALA A CA 1
ATOM 1830 C C . ALA A 1 224 ? -11.403 1.462 6.496 1.00 95.50 224 ALA A C 1
ATOM 1832 O O . ALA A 1 224 ? -12.503 1.694 6.989 1.00 95.50 224 ALA A O 1
ATOM 1833 N N . GLN A 1 225 ? -10.814 0.269 6.651 1.00 94.44 225 GLN A N 1
ATOM 1834 C CA . GLN A 1 225 ? -11.432 -0.803 7.436 1.00 94.44 225 GLN A CA 1
ATOM 1835 C C . GLN A 1 225 ? -11.525 -0.491 8.935 1.00 94.44 225 GLN A C 1
ATOM 1837 O O . GLN A 1 225 ? -12.486 -0.922 9.563 1.00 94.44 225 GLN A O 1
ATOM 1842 N N . GLU A 1 226 ? -10.544 0.199 9.518 1.00 93.88 226 GLU A N 1
ATOM 1843 C CA . GLU A 1 226 ? -10.610 0.644 10.921 1.00 93.88 226 GLU A CA 1
ATOM 1844 C C . GLU A 1 226 ? -11.642 1.772 11.081 1.00 93.88 226 GLU A C 1
ATOM 1846 O O . GLU A 1 226 ? -12.501 1.703 11.952 1.00 93.88 226 GLU A O 1
ATOM 1851 N N . GLU A 1 227 ? -11.649 2.753 10.177 1.00 95.06 227 GLU A N 1
ATOM 1852 C CA . GLU A 1 227 ? -12.600 3.870 10.208 1.00 95.06 227 GLU A CA 1
ATOM 1853 C C . GLU A 1 227 ? -14.054 3.418 10.045 1.00 95.06 227 GLU A C 1
ATOM 1855 O O . GLU A 1 227 ? -14.935 3.904 10.747 1.00 95.06 227 GLU A O 1
ATOM 1860 N N . VAL A 1 228 ? -14.326 2.463 9.151 1.00 95.19 228 VAL A N 1
ATOM 1861 C CA . VAL A 1 228 ? -15.676 1.902 9.000 1.00 95.19 228 VAL A CA 1
ATOM 1862 C C . VAL A 1 228 ? -16.108 1.176 10.274 1.00 95.19 228 VAL A C 1
ATOM 1864 O O . VAL A 1 228 ? -17.273 1.262 10.657 1.00 95.19 228 VAL A O 1
ATOM 1867 N N . GLN A 1 229 ? -15.195 0.481 10.961 1.00 93.44 229 GLN A N 1
ATOM 1868 C CA . GLN A 1 229 ? -15.509 -0.152 12.244 1.00 93.44 229 GLN A CA 1
ATOM 1869 C C . GLN A 1 229 ? -15.826 0.889 13.326 1.00 93.44 229 GLN A C 1
ATOM 1871 O O . GLN A 1 229 ? -16.803 0.704 14.055 1.00 93.44 229 GLN A O 1
ATOM 1876 N N . ASP A 1 230 ? -15.074 1.991 13.377 1.00 93.81 230 ASP A N 1
ATOM 1877 C CA . ASP A 1 230 ? -15.346 3.119 14.274 1.00 93.81 230 ASP A CA 1
ATOM 1878 C C . ASP A 1 230 ? -16.726 3.738 13.991 1.00 93.81 230 ASP A C 1
ATOM 1880 O O . ASP A 1 230 ? -17.527 3.917 14.909 1.00 93.81 230 ASP A O 1
ATOM 1884 N N . LEU A 1 231 ? -17.051 3.994 12.719 1.00 95.31 231 LEU A N 1
ATOM 1885 C CA . LEU A 1 231 ? -18.340 4.561 12.308 1.00 95.31 231 LEU A CA 1
ATOM 1886 C C . LEU A 1 231 ? -19.515 3.640 12.645 1.00 95.31 231 LEU A C 1
ATOM 1888 O O . LEU A 1 231 ? -20.544 4.107 13.131 1.00 95.31 231 LEU A O 1
ATOM 1892 N N . LEU A 1 232 ? -19.368 2.330 12.429 1.00 94.81 232 LEU A N 1
ATOM 1893 C CA . LEU A 1 232 ? -20.398 1.351 12.782 1.00 94.81 232 LEU A CA 1
ATOM 1894 C C . LEU A 1 232 ? -20.621 1.278 14.296 1.00 94.81 232 LEU A C 1
ATOM 1896 O O . LEU A 1 232 ? -21.763 1.160 14.737 1.00 94.81 232 LEU A O 1
ATOM 1900 N N . ALA A 1 233 ? -19.554 1.369 15.094 1.00 93.69 233 ALA A N 1
ATOM 1901 C CA . ALA A 1 233 ? -19.662 1.421 16.549 1.00 93.69 233 ALA A CA 1
ATOM 1902 C C . ALA A 1 233 ? -20.296 2.738 17.034 1.00 93.69 233 ALA A C 1
ATOM 1904 O O . ALA A 1 233 ? -21.053 2.737 18.006 1.00 93.69 233 ALA A O 1
ATOM 1905 N N . ALA A 1 234 ? -20.026 3.847 16.342 1.00 94.44 234 ALA A N 1
ATOM 1906 C CA . ALA A 1 234 ? -20.568 5.163 16.660 1.00 94.44 234 ALA A CA 1
ATOM 1907 C C . ALA A 1 234 ? -22.023 5.363 16.202 1.00 94.44 234 ALA A C 1
ATOM 1909 O O . ALA A 1 234 ? -22.733 6.167 16.803 1.00 94.44 234 ALA A O 1
ATOM 1910 N N . ALA A 1 235 ? -22.479 4.635 15.178 1.00 93.44 235 ALA A N 1
ATOM 1911 C CA . ALA A 1 235 ? -23.756 4.848 14.489 1.00 93.44 235 ALA A CA 1
ATOM 1912 C C . ALA A 1 235 ? -24.971 4.981 15.427 1.00 93.44 235 ALA A C 1
ATOM 1914 O O . ALA A 1 235 ? -25.826 5.848 15.233 1.00 93.44 235 ALA A O 1
ATOM 1915 N N . ALA A 1 236 ? -25.020 4.161 16.483 1.00 90.25 236 ALA A N 1
ATOM 1916 C CA . ALA A 1 236 ? -26.104 4.175 17.465 1.00 90.25 236 ALA A CA 1
ATOM 1917 C C . ALA A 1 236 ? -26.189 5.490 18.266 1.00 90.25 236 ALA A C 1
ATOM 1919 O O . ALA A 1 236 ? -27.273 5.877 18.698 1.00 90.25 236 ALA A O 1
ATOM 1920 N N . PHE A 1 237 ? -25.060 6.176 18.452 1.00 93.44 237 PHE A N 1
ATOM 1921 C CA . PHE A 1 237 ? -24.948 7.406 19.241 1.00 93.44 237 PHE A CA 1
ATOM 1922 C C . PHE A 1 237 ? -25.020 8.675 18.383 1.00 93.44 237 PHE A C 1
ATOM 1924 O O . PHE A 1 237 ? -25.235 9.756 18.925 1.00 93.44 237 PHE A O 1
ATOM 1931 N N . THR A 1 238 ? -24.861 8.543 17.062 1.00 91.38 238 THR A N 1
ATOM 1932 C CA . THR A 1 238 ? -24.746 9.648 16.093 1.00 91.38 238 THR A CA 1
ATOM 1933 C C . THR A 1 238 ? -25.950 9.772 15.150 1.00 91.38 238 THR A C 1
ATOM 1935 O O . THR A 1 238 ? -25.884 10.462 14.131 1.00 91.38 238 THR A O 1
ATOM 1938 N N . ASN A 1 239 ? -27.058 9.108 15.499 1.00 89.06 239 ASN A N 1
ATOM 1939 C CA . ASN A 1 239 ? -28.307 9.054 14.734 1.00 89.06 239 ASN A CA 1
ATOM 1940 C C . ASN A 1 239 ? -28.167 8.465 13.317 1.00 89.06 239 ASN A C 1
ATOM 1942 O O . ASN A 1 239 ? -28.832 8.898 12.379 1.00 89.06 239 ASN A O 1
ATOM 1946 N N . VAL A 1 240 ? -27.304 7.462 13.146 1.00 90.62 240 VAL A N 1
ATOM 1947 C CA . VAL A 1 240 ? -27.186 6.735 11.877 1.00 90.62 240 VAL A CA 1
ATOM 1948 C C . VAL A 1 240 ? -27.964 5.430 11.993 1.00 90.62 240 VAL A C 1
ATOM 1950 O O . VAL A 1 240 ? -27.485 4.443 12.551 1.00 90.62 240 VAL A O 1
ATOM 1953 N N . ILE A 1 241 ? -29.193 5.432 11.476 1.00 89.94 241 ILE A N 1
ATOM 1954 C CA . ILE A 1 241 ? -30.101 4.284 11.550 1.00 89.94 241 ILE A CA 1
ATOM 1955 C C . ILE A 1 241 ? -30.129 3.564 10.195 1.00 89.94 241 ILE A C 1
ATOM 1957 O O . ILE A 1 241 ? -30.380 4.195 9.165 1.00 89.94 241 ILE A O 1
ATOM 1961 N N . PRO A 1 242 ? -29.884 2.240 10.154 1.00 91.44 242 PRO A N 1
ATOM 1962 C CA . PRO A 1 242 ? -29.991 1.477 8.921 1.00 91.44 242 PRO A CA 1
ATOM 1963 C C . PRO A 1 242 ? -31.437 1.456 8.421 1.00 91.44 242 PRO A C 1
ATOM 1965 O O . PRO A 1 242 ? -32.390 1.410 9.200 1.00 91.44 242 PRO A O 1
ATOM 1968 N N . LYS A 1 243 ? -31.599 1.449 7.097 1.00 89.75 243 LYS A N 1
ATOM 1969 C CA . LYS A 1 243 ? -32.917 1.465 6.457 1.00 89.75 243 LYS A CA 1
ATOM 1970 C C . LYS A 1 243 ? -33.737 0.229 6.867 1.00 89.75 243 LYS A C 1
ATOM 1972 O O . LYS A 1 243 ? -33.288 -0.890 6.607 1.00 89.75 243 LYS A O 1
ATOM 1977 N N . PRO A 1 244 ? -34.930 0.397 7.470 1.00 89.88 244 PRO A N 1
ATOM 1978 C CA . PRO A 1 244 ? -35.756 -0.735 7.869 1.00 89.88 244 PRO A CA 1
ATOM 1979 C C . PRO A 1 244 ? -36.385 -1.420 6.642 1.00 89.88 244 PRO A C 1
ATOM 1981 O O . PRO A 1 244 ? -36.618 -0.761 5.622 1.00 89.88 244 PRO A O 1
ATOM 1984 N N . PRO A 1 245 ? -36.664 -2.733 6.700 1.00 90.31 245 PRO A N 1
ATOM 1985 C CA . PRO A 1 245 ? -37.353 -3.435 5.623 1.00 90.31 245 PRO A CA 1
ATOM 1986 C C . PRO A 1 245 ? -38.815 -2.972 5.531 1.00 90.31 245 PRO A C 1
ATOM 1988 O O . PRO A 1 245 ? -39.552 -3.035 6.512 1.00 90.31 245 PRO A O 1
ATOM 1991 N N . ALA A 1 246 ? -39.253 -2.541 4.349 1.00 90.00 246 ALA A N 1
ATOM 1992 C CA . ALA A 1 246 ? -40.619 -2.072 4.111 1.00 90.00 246 ALA A CA 1
ATOM 1993 C C . ALA A 1 246 ? -41.076 -2.395 2.682 1.00 90.00 246 ALA A C 1
ATOM 1995 O O . ALA A 1 246 ? -40.245 -2.556 1.786 1.00 90.00 246 ALA A O 1
ATOM 1996 N N . LYS A 1 247 ? -42.395 -2.491 2.463 1.00 88.56 247 LYS A N 1
ATOM 1997 C CA . LYS A 1 247 ? -42.967 -2.806 1.140 1.00 88.56 247 LYS A CA 1
ATOM 1998 C C . LYS A 1 247 ? -43.100 -1.577 0.241 1.00 88.56 247 LYS A C 1
ATOM 2000 O O . LYS A 1 247 ? -43.174 -1.718 -0.975 1.00 88.56 247 LYS A O 1
ATOM 2005 N N . SER A 1 248 ? -43.145 -0.383 0.828 1.00 92.56 248 SER A N 1
ATOM 2006 C CA . SER A 1 248 ? -43.189 0.891 0.109 1.00 92.56 248 SER A CA 1
ATOM 2007 C C . SER A 1 248 ? -42.263 1.923 0.754 1.00 92.56 248 SER A C 1
ATOM 2009 O O . SER A 1 248 ? -41.938 1.819 1.938 1.00 92.56 248 SER A O 1
ATOM 2011 N N . VAL A 1 249 ? -41.867 2.940 -0.018 1.00 90.75 249 VAL A N 1
ATOM 2012 C CA . VAL A 1 249 ? -41.026 4.052 0.464 1.00 90.75 249 VAL A CA 1
ATOM 2013 C C . VAL A 1 249 ? -41.713 4.802 1.612 1.00 90.75 249 VAL A C 1
ATOM 2015 O O . VAL A 1 249 ? -41.099 5.032 2.648 1.00 90.75 249 VAL A O 1
ATOM 2018 N N . ALA A 1 250 ? -43.015 5.078 1.487 1.00 90.81 250 ALA A N 1
ATOM 2019 C CA . ALA A 1 250 ? -43.789 5.767 2.522 1.00 90.81 250 ALA A CA 1
ATOM 2020 C C . ALA A 1 250 ? -43.868 4.971 3.839 1.00 90.81 250 ALA A C 1
ATOM 2022 O O . ALA A 1 250 ? -43.818 5.532 4.935 1.00 90.81 250 ALA A O 1
ATOM 2023 N N . GLU A 1 251 ? -43.977 3.641 3.752 1.00 92.06 251 GLU A N 1
ATOM 2024 C CA . GLU A 1 251 ? -43.925 2.780 4.934 1.00 92.06 251 GLU A CA 1
ATOM 2025 C C . GLU A 1 251 ? -42.533 2.812 5.583 1.00 92.06 251 GLU A C 1
ATOM 2027 O O . GLU A 1 251 ? -42.429 2.871 6.810 1.00 92.06 251 GLU A O 1
ATOM 2032 N N . GLN A 1 252 ? -41.473 2.827 4.772 1.00 91.06 252 GLN A N 1
ATOM 2033 C CA . GLN A 1 252 ? -40.092 2.886 5.241 1.00 91.06 252 GLN A CA 1
ATOM 2034 C C . GLN A 1 252 ? -39.797 4.172 6.016 1.00 91.06 252 GLN A C 1
ATOM 2036 O O . GLN A 1 252 ? -39.232 4.104 7.105 1.00 91.06 252 GLN A O 1
ATOM 2041 N N . GLU A 1 253 ? -40.220 5.326 5.498 1.00 91.25 253 GLU A N 1
ATOM 2042 C CA . GLU A 1 253 ? -40.051 6.631 6.152 1.00 91.25 253 GLU A CA 1
ATOM 2043 C C . GLU A 1 253 ? -40.771 6.680 7.502 1.00 91.25 253 GLU A C 1
ATOM 2045 O O . GLU A 1 253 ? -40.199 7.091 8.512 1.00 91.25 253 GLU A O 1
ATOM 2050 N N . LYS A 1 254 ? -42.006 6.165 7.562 1.00 92.62 254 LYS A N 1
ATOM 2051 C CA . LYS A 1 254 ? -42.768 6.094 8.815 1.00 92.62 254 LYS A CA 1
ATOM 2052 C C . LYS A 1 254 ? -42.102 5.182 9.845 1.00 92.62 254 LYS A C 1
ATOM 2054 O O . LYS A 1 254 ? -42.138 5.472 11.041 1.00 92.62 254 LYS A O 1
ATOM 2059 N N . GLN A 1 255 ? -41.538 4.057 9.409 1.00 91.50 255 GLN A N 1
ATOM 2060 C CA . GLN A 1 255 ? -40.793 3.166 10.297 1.00 91.50 255 GLN A CA 1
ATOM 2061 C C . GLN A 1 255 ? -39.480 3.803 10.765 1.00 91.50 255 GLN A C 1
ATOM 2063 O O . GLN A 1 255 ? -39.139 3.670 11.938 1.00 91.50 255 GLN A O 1
ATOM 2068 N N . LEU A 1 256 ? -38.780 4.525 9.887 1.00 91.75 256 LEU A N 1
ATOM 2069 C CA . LEU A 1 256 ? -37.542 5.224 10.221 1.00 91.75 256 LEU A CA 1
ATOM 2070 C C . LEU A 1 256 ? -37.783 6.301 11.286 1.00 91.75 256 LEU A C 1
ATOM 2072 O O . LEU A 1 256 ? -37.115 6.273 12.313 1.00 91.75 256 LEU A O 1
ATOM 2076 N N . ALA A 1 257 ? -38.811 7.141 11.124 1.00 91.31 257 ALA A N 1
ATOM 2077 C CA . ALA A 1 257 ? -39.175 8.164 12.109 1.00 91.31 257 ALA A CA 1
ATOM 2078 C C . ALA A 1 257 ? -39.477 7.569 13.500 1.00 91.31 257 ALA A C 1
ATOM 2080 O O . ALA A 1 257 ? -39.046 8.092 14.526 1.00 91.31 257 ALA A O 1
ATOM 2081 N N . LYS A 1 258 ? -40.159 6.413 13.552 1.00 92.00 258 LYS A N 1
ATOM 2082 C CA . LYS A 1 258 ? -40.391 5.688 14.816 1.00 92.00 258 LYS A CA 1
ATOM 2083 C C . LYS A 1 258 ? -39.093 5.191 15.457 1.00 92.00 258 LYS A C 1
ATOM 2085 O O . LYS A 1 258 ? -38.992 5.145 16.683 1.00 92.00 258 LYS A O 1
ATOM 2090 N N . LEU A 1 259 ? -38.123 4.758 14.651 1.00 91.31 259 LEU A N 1
ATOM 2091 C CA . LEU A 1 259 ? -36.822 4.312 15.150 1.00 91.31 259 LEU A CA 1
ATOM 2092 C C . LEU A 1 259 ? -35.980 5.496 15.637 1.00 91.31 259 LEU A C 1
ATOM 2094 O O . LEU A 1 259 ? -35.366 5.380 16.694 1.00 91.31 259 LEU A O 1
ATOM 2098 N N . GLU A 1 260 ? -36.000 6.629 14.935 1.00 90.25 260 GLU A N 1
ATOM 2099 C CA . GLU A 1 260 ? -35.354 7.873 15.376 1.00 90.25 260 GLU A CA 1
ATOM 2100 C C . GLU A 1 260 ? -35.889 8.320 16.737 1.00 90.25 260 GLU A C 1
ATOM 2102 O O . GLU A 1 260 ? -35.112 8.563 17.661 1.00 90.25 260 GLU A O 1
ATOM 2107 N N . GLU A 1 261 ? -37.212 8.323 16.916 1.00 90.50 261 GLU A N 1
ATOM 2108 C CA . GLU A 1 261 ? -37.828 8.647 18.203 1.00 90.50 261 GLU A CA 1
ATOM 2109 C C . GLU A 1 261 ? -37.394 7.663 19.302 1.00 90.50 261 GLU A C 1
ATOM 2111 O O . GLU A 1 261 ? -36.979 8.076 20.391 1.00 90.50 261 GLU A O 1
ATOM 2116 N N . LYS A 1 262 ? -37.418 6.355 19.012 1.00 90.81 262 LYS A N 1
ATOM 2117 C CA . LYS A 1 262 ? -37.008 5.302 19.954 1.00 90.81 262 LYS A CA 1
ATOM 2118 C C . LYS A 1 262 ? -35.549 5.455 20.398 1.00 90.81 262 LYS A C 1
ATOM 2120 O O . LYS A 1 262 ? -35.258 5.282 21.583 1.00 90.81 262 LYS A O 1
ATOM 2125 N N . TYR A 1 263 ? -34.641 5.746 19.466 1.00 90.31 263 TYR A N 1
ATOM 2126 C CA . TYR A 1 263 ? -33.200 5.841 19.725 1.00 90.31 263 TYR A CA 1
ATOM 2127 C C . TYR A 1 263 ? -32.728 7.249 20.110 1.00 90.31 263 TYR A C 1
ATOM 2129 O O . TYR A 1 263 ? -31.591 7.402 20.550 1.00 90.31 263 TYR A O 1
ATOM 2137 N N . SER A 1 264 ? -33.600 8.259 20.084 1.00 88.50 264 SER A N 1
ATOM 2138 C CA . SER A 1 264 ? -33.286 9.623 20.542 1.00 88.50 264 SER A CA 1
ATOM 2139 C C . SER A 1 264 ? -32.669 9.691 21.947 1.00 88.50 264 SER A C 1
ATOM 2141 O O . SER A 1 264 ? -31.889 10.588 22.254 1.00 88.50 264 SER A O 1
ATOM 2143 N N . ARG A 1 265 ? -32.983 8.715 22.809 1.00 88.69 265 ARG A N 1
ATOM 2144 C CA . ARG A 1 265 ? -32.522 8.634 24.206 1.00 88.69 265 ARG A CA 1
ATOM 2145 C C . ARG A 1 265 ? -31.068 8.195 24.373 1.00 88.69 265 ARG A C 1
ATOM 2147 O O . ARG A 1 265 ? -30.534 8.339 25.465 1.00 88.69 265 ARG A O 1
ATOM 2154 N N . ILE A 1 266 ? -30.465 7.615 23.338 1.00 90.94 266 ILE A N 1
ATOM 2155 C CA . ILE A 1 266 ? -29.062 7.173 23.354 1.00 90.94 266 ILE A CA 1
ATOM 2156 C C . ILE A 1 266 ? -28.160 8.072 22.503 1.00 90.94 266 ILE A C 1
ATOM 2158 O O . ILE A 1 266 ? -26.948 7.889 22.508 1.00 90.94 266 ILE A O 1
ATOM 2162 N N . GLN A 1 267 ? -28.730 9.042 21.788 1.00 90.69 267 GLN A N 1
ATOM 2163 C CA . GLN A 1 267 ? -27.966 10.004 20.999 1.00 90.69 267 GLN A CA 1
ATOM 2164 C C . GLN A 1 267 ? -27.164 10.915 21.928 1.00 90.69 267 GLN A C 1
ATOM 2166 O O . GLN A 1 267 ? -27.734 11.598 22.781 1.00 90.69 267 GLN A O 1
ATOM 2171 N N . LEU A 1 268 ? -25.840 10.911 21.769 1.00 90.88 268 LEU A N 1
ATOM 2172 C CA . LEU A 1 268 ? -24.927 11.505 22.745 1.00 90.88 268 LEU A CA 1
ATOM 2173 C C . LEU A 1 268 ? -25.157 13.011 22.897 1.00 90.88 268 LEU A C 1
ATOM 2175 O O . LEU A 1 268 ? -25.358 13.490 24.010 1.00 90.88 268 LEU A O 1
ATOM 2179 N N . THR A 1 269 ? -25.173 13.745 21.788 1.00 90.62 269 THR A N 1
ATOM 2180 C CA . THR A 1 269 ? -25.368 15.200 21.776 1.00 90.62 269 THR A CA 1
ATOM 2181 C C . THR A 1 269 ? -26.721 15.601 22.343 1.00 90.62 269 THR A C 1
ATOM 2183 O O . THR A 1 269 ? -26.767 16.442 23.230 1.00 90.62 269 THR A O 1
ATOM 2186 N N . ASN A 1 270 ? -27.805 14.921 21.964 1.00 89.75 270 ASN A N 1
ATOM 2187 C CA . ASN A 1 270 ? -29.140 15.196 22.509 1.00 89.75 270 ASN A CA 1
ATOM 2188 C C . ASN A 1 270 ? -29.247 14.955 24.023 1.00 89.75 270 ASN A C 1
ATOM 2190 O O . ASN A 1 270 ? -30.027 15.620 24.707 1.00 89.75 270 ASN A O 1
ATOM 2194 N N . VAL A 1 271 ? -28.503 13.985 24.558 1.00 92.06 271 VAL A N 1
ATOM 2195 C CA . VAL A 1 271 ? -28.453 13.727 26.004 1.00 92.06 271 VAL A CA 1
ATOM 2196 C C . VAL A 1 271 ? -27.619 14.797 26.709 1.00 92.06 271 VAL A C 1
ATOM 2198 O O . VAL A 1 271 ? -28.063 15.339 27.720 1.00 92.06 271 VAL A O 1
ATOM 2201 N N . VAL A 1 272 ? -26.445 15.143 26.174 1.00 93.94 272 VAL A N 1
ATOM 2202 C CA . VAL A 1 272 ? -25.570 16.170 26.762 1.00 93.94 272 VAL A CA 1
ATOM 2203 C C . VAL A 1 272 ? -26.216 17.556 26.703 1.00 93.94 272 VAL A C 1
ATOM 2205 O O . VAL A 1 272 ? -26.127 18.294 27.672 1.00 93.94 272 VAL A O 1
ATOM 2208 N N . GLU A 1 273 ? -26.951 17.890 25.645 1.00 92.94 273 GLU A N 1
ATOM 2209 C CA . GLU A 1 273 ? -27.696 19.154 25.549 1.00 92.94 273 GLU A CA 1
ATOM 2210 C C . GLU A 1 273 ? -28.811 19.289 26.590 1.00 92.94 273 GLU A C 1
ATOM 2212 O O . GLU A 1 273 ? -29.149 20.398 26.992 1.00 92.94 273 GLU A O 1
ATOM 2217 N N . LYS A 1 274 ? -29.383 18.172 27.054 1.00 92.56 274 LYS A N 1
ATOM 2218 C CA . LYS A 1 274 ? -30.447 18.185 28.069 1.00 92.56 274 LYS A CA 1
ATOM 2219 C C . LYS A 1 274 ? -29.926 18.247 29.499 1.00 92.56 274 LYS A C 1
ATOM 2221 O O . LYS A 1 274 ? -30.631 18.758 30.365 1.00 92.56 274 LYS A O 1
ATOM 2226 N N . PHE A 1 275 ? -28.756 17.667 29.763 1.00 93.69 275 PHE A N 1
ATOM 2227 C CA . PHE A 1 275 ? -28.279 17.421 31.130 1.00 93.69 275 PHE A CA 1
ATOM 2228 C C . PHE A 1 275 ? -26.887 17.984 31.433 1.00 93.69 275 PHE A C 1
ATOM 2230 O O . PHE A 1 275 ? -26.476 17.964 32.592 1.00 93.69 275 PHE A O 1
ATOM 2237 N N . GLY A 1 276 ? -26.150 18.426 30.418 1.00 93.44 276 GLY A N 1
ATOM 2238 C CA . GLY A 1 276 ? -24.785 18.916 30.544 1.00 93.44 276 GLY A CA 1
ATOM 2239 C C . GLY A 1 276 ? -24.684 20.433 30.668 1.00 93.44 276 GLY A C 1
ATOM 2240 O O . GLY A 1 276 ? -25.650 21.164 30.461 1.00 93.44 276 GLY A O 1
ATOM 2241 N N . ASP A 1 277 ? -23.485 20.898 31.010 1.00 95.94 277 ASP A N 1
ATOM 2242 C CA . ASP A 1 277 ? -23.131 22.320 30.997 1.00 95.94 277 ASP A CA 1
ATOM 2243 C C . ASP A 1 277 ? -22.686 22.799 29.598 1.00 95.94 277 ASP A C 1
ATOM 2245 O O . ASP A 1 277 ? -22.407 21.998 28.702 1.00 95.94 277 ASP A O 1
ATOM 2249 N N . ASP A 1 278 ? -22.565 24.116 29.407 1.00 95.81 278 ASP A N 1
ATOM 2250 C CA . ASP A 1 278 ? -22.187 24.712 28.115 1.00 95.81 278 ASP A CA 1
ATOM 2251 C C . ASP A 1 278 ? -20.851 24.184 27.564 1.00 95.81 278 ASP A C 1
ATOM 2253 O O . ASP A 1 278 ? -20.674 24.052 26.349 1.00 95.81 278 ASP A O 1
ATOM 2257 N N . LYS A 1 279 ? -19.898 23.843 28.444 1.00 96.38 279 LYS A N 1
ATOM 2258 C CA . LYS A 1 279 ? -18.596 23.302 28.031 1.00 96.38 279 LYS A CA 1
ATOM 2259 C C . LYS A 1 279 ? -18.744 21.868 27.540 1.00 96.38 279 LYS A C 1
ATOM 2261 O O . LYS A 1 279 ? -18.172 21.514 26.513 1.00 96.38 279 LYS A O 1
ATOM 2266 N N . GLN A 1 280 ? -19.512 21.049 28.251 1.00 95.56 280 GLN A N 1
ATOM 2267 C CA . GLN A 1 280 ? -19.818 19.676 27.859 1.00 95.56 280 GLN A CA 1
ATOM 2268 C C . GLN A 1 280 ? -20.574 19.640 26.533 1.00 95.56 280 GLN A C 1
ATOM 2270 O O . GLN A 1 280 ? -20.247 18.821 25.676 1.00 95.56 280 GLN A O 1
ATOM 2275 N N . ILE A 1 281 ? -21.518 20.561 26.329 1.00 95.12 281 ILE A N 1
ATOM 2276 C CA . ILE A 1 281 ? -22.244 20.701 25.065 1.00 95.12 281 ILE A CA 1
ATOM 2277 C C . ILE A 1 281 ? -21.269 21.006 23.925 1.00 95.12 281 ILE A C 1
ATOM 2279 O O . ILE A 1 281 ? -21.260 20.277 22.931 1.00 95.12 281 ILE A O 1
ATOM 2283 N N . ALA A 1 282 ? -20.403 22.012 24.081 1.00 95.12 282 ALA A N 1
ATOM 2284 C CA . ALA A 1 282 ? -19.408 22.360 23.067 1.00 95.12 282 ALA A CA 1
ATOM 2285 C C . ALA A 1 282 ? -18.487 21.173 22.721 1.00 95.12 282 ALA A C 1
ATOM 2287 O O . ALA A 1 282 ? -18.342 20.829 21.547 1.00 95.12 282 ALA A O 1
ATOM 2288 N N . ILE A 1 283 ? -17.948 20.491 23.739 1.00 95.56 283 ILE A N 1
ATOM 2289 C CA . ILE A 1 283 ? -17.083 19.313 23.565 1.00 95.56 283 ILE A CA 1
ATOM 2290 C C . ILE A 1 283 ? -17.832 18.174 22.864 1.00 95.56 283 ILE A C 1
ATOM 2292 O O . ILE A 1 283 ? -17.273 17.515 21.991 1.00 95.56 283 ILE A O 1
ATOM 2296 N N . SER A 1 284 ? -19.096 17.926 23.222 1.00 94.62 284 SER A N 1
ATOM 2297 C CA . SER A 1 284 ? -19.883 16.840 22.626 1.00 94.62 284 SER A CA 1
ATOM 2298 C C . SER A 1 284 ? -20.132 17.051 21.131 1.00 94.62 284 SER A C 1
ATOM 2300 O O . SER A 1 284 ? -20.035 16.096 20.360 1.00 94.62 284 SER A O 1
ATOM 2302 N N . ARG A 1 285 ? -20.376 18.299 20.709 1.00 93.19 285 ARG A N 1
ATOM 2303 C CA . ARG A 1 285 ? -20.571 18.658 19.298 1.00 93.19 285 ARG A CA 1
ATOM 2304 C C . ARG A 1 285 ? -19.285 18.486 18.491 1.00 93.19 285 ARG A C 1
ATOM 2306 O O . ARG A 1 285 ? -19.322 17.917 17.404 1.00 93.19 285 ARG A O 1
ATOM 2313 N N . GLU A 1 286 ? -18.149 18.917 19.037 1.00 94.19 286 GLU A N 1
ATOM 2314 C CA . GLU A 1 286 ? -16.838 18.728 18.404 1.00 94.19 286 GLU A CA 1
ATOM 2315 C C . GLU A 1 286 ? -16.465 17.238 18.307 1.00 94.19 286 GLU A C 1
ATOM 2317 O O . GLU A 1 286 ? -16.019 16.764 17.262 1.00 94.19 286 GLU A O 1
ATOM 2322 N N . ALA A 1 287 ? -16.714 16.465 19.368 1.00 92.69 287 ALA A N 1
ATOM 2323 C CA . ALA A 1 287 ? -16.470 15.026 19.381 1.00 92.69 287 ALA A CA 1
ATOM 2324 C C . ALA A 1 287 ? -17.339 14.274 18.362 1.00 92.69 287 ALA A C 1
ATOM 2326 O O . ALA A 1 287 ? -16.842 13.376 17.678 1.00 92.69 287 ALA A O 1
ATOM 2327 N N . GLU A 1 288 ? -18.620 14.634 18.230 1.00 93.00 288 GLU A N 1
ATOM 2328 C CA . GLU A 1 288 ? -19.502 14.043 17.221 1.00 93.00 288 GLU A CA 1
ATOM 2329 C C . GLU A 1 288 ? -19.010 14.346 15.799 1.00 93.00 288 GLU A C 1
ATOM 2331 O O . GLU A 1 288 ? -18.977 13.434 14.968 1.00 93.00 288 GLU A O 1
ATOM 2336 N N . LEU A 1 289 ? -18.562 15.579 15.536 1.00 93.06 289 LEU A N 1
ATOM 2337 C CA . LEU A 1 289 ? -17.982 15.970 14.250 1.00 93.06 289 LEU A CA 1
ATOM 2338 C C . LEU A 1 289 ? -16.758 15.108 13.906 1.00 93.06 289 LEU A C 1
ATOM 2340 O O . LEU A 1 289 ? -16.757 14.427 12.883 1.00 93.06 289 LEU A O 1
ATOM 2344 N N . MET A 1 290 ? -15.774 15.032 14.811 1.00 91.38 290 MET A N 1
ATOM 2345 C CA . MET A 1 290 ? -14.563 14.211 14.628 1.00 91.38 290 MET A CA 1
ATOM 2346 C C . MET A 1 290 ? -14.854 12.708 14.484 1.00 91.38 290 MET A C 1
ATOM 2348 O O . MET A 1 290 ? -14.056 11.957 13.918 1.00 91.38 290 MET A O 1
ATOM 2352 N N . THR A 1 291 ? -15.979 12.242 15.029 1.00 92.75 291 THR A N 1
ATOM 2353 C CA . THR A 1 291 ? -16.395 10.840 14.920 1.00 92.75 291 THR A CA 1
ATOM 2354 C C . THR A 1 291 ? -17.017 10.548 13.555 1.00 92.75 291 THR A C 1
ATOM 2356 O O . THR A 1 291 ? -16.753 9.492 12.985 1.00 92.75 291 THR A O 1
ATOM 2359 N N . LYS A 1 292 ? -17.830 11.470 13.020 1.00 91.62 292 LYS A N 1
ATOM 2360 C CA . LYS A 1 292 ? -18.507 11.322 11.720 1.00 91.62 292 LYS A CA 1
ATOM 2361 C C . LYS A 1 292 ? -17.579 11.585 10.533 1.00 91.62 292 LYS A C 1
ATOM 2363 O O . LYS A 1 292 ? -17.697 10.920 9.504 1.00 91.62 292 LYS A O 1
ATOM 2368 N N . GLU A 1 293 ? -16.678 12.551 10.661 1.00 92.75 293 GLU A N 1
ATOM 2369 C CA . GLU A 1 293 ? -15.773 12.963 9.589 1.00 92.75 293 GLU A CA 1
ATOM 2370 C C . GLU A 1 293 ? -14.528 12.072 9.557 1.00 92.75 293 GLU A C 1
ATOM 2372 O O . GLU A 1 293 ? -13.539 12.303 10.251 1.00 92.75 293 GLU A O 1
ATOM 2377 N N . ARG A 1 294 ? -14.588 11.014 8.744 1.00 93.06 294 ARG A N 1
ATOM 2378 C CA . ARG A 1 294 ? -13.489 10.063 8.519 1.00 93.06 294 ARG A CA 1
ATOM 2379 C C . ARG A 1 294 ? -13.053 10.097 7.060 1.00 93.06 294 ARG A C 1
ATOM 2381 O O . ARG A 1 294 ? -13.835 10.481 6.190 1.00 93.06 294 ARG A O 1
ATOM 2388 N N . LEU A 1 295 ? -11.822 9.675 6.765 1.00 92.38 295 LEU A N 1
ATOM 2389 C CA . LEU A 1 295 ? -11.297 9.735 5.396 1.00 92.38 295 LEU A CA 1
ATOM 2390 C C . LEU A 1 295 ? -12.098 8.837 4.444 1.00 92.38 295 LEU A C 1
ATOM 2392 O O . LEU A 1 295 ? -12.401 9.245 3.322 1.00 92.38 295 LEU A O 1
ATOM 2396 N N . CYS A 1 296 ? -12.541 7.669 4.921 1.00 92.44 296 CYS A N 1
ATOM 2397 C CA . CYS A 1 296 ? -13.392 6.750 4.166 1.00 92.44 296 CYS A CA 1
ATOM 2398 C C . CYS A 1 296 ? -14.741 7.341 3.702 1.00 92.44 296 CYS A C 1
ATOM 2400 O O . CYS A 1 296 ? -15.389 6.741 2.845 1.00 92.44 296 CYS A O 1
ATOM 2402 N N . CYS A 1 297 ? -15.157 8.511 4.205 1.00 90.88 297 CYS A N 1
ATOM 2403 C CA . CYS A 1 297 ? -16.398 9.185 3.810 1.00 90.88 297 CYS A CA 1
ATOM 2404 C C . CYS A 1 297 ? -16.308 9.940 2.469 1.00 90.88 297 CYS A C 1
ATOM 2406 O O . CYS A 1 297 ? -17.317 10.482 2.021 1.00 90.88 297 CYS A O 1
ATOM 2408 N N . GLY A 1 298 ? -15.141 9.987 1.813 1.00 89.81 298 GLY A N 1
ATOM 2409 C CA . GLY A 1 298 ? -15.022 10.596 0.479 1.00 89.81 298 GLY A CA 1
ATOM 2410 C C . GLY A 1 298 ? -13.650 11.155 0.106 1.00 89.81 298 GLY A C 1
ATOM 2411 O O . GLY A 1 298 ? -13.540 11.846 -0.904 1.00 89.81 298 GLY A O 1
ATOM 2412 N N . LEU A 1 299 ? -12.609 10.890 0.897 1.00 92.50 299 LEU A N 1
ATOM 2413 C CA . LEU A 1 299 ? -11.242 11.322 0.616 1.00 92.50 299 LEU A CA 1
ATOM 2414 C C . LEU A 1 299 ? -10.404 10.137 0.122 1.00 92.50 299 LEU A C 1
ATOM 2416 O O . LEU A 1 299 ? -10.636 8.999 0.523 1.00 92.50 299 LEU A O 1
ATOM 2420 N N . ASN A 1 300 ? -9.434 10.409 -0.756 1.00 93.25 300 ASN A N 1
ATOM 2421 C CA . ASN A 1 300 ? -8.565 9.387 -1.340 1.00 93.25 300 ASN A CA 1
ATOM 2422 C C . ASN A 1 300 ? -7.091 9.809 -1.262 1.00 93.25 300 ASN A C 1
ATOM 2424 O O . ASN A 1 300 ? -6.630 10.691 -1.992 1.00 93.25 300 ASN A O 1
ATOM 2428 N N . ILE A 1 301 ? -6.350 9.174 -0.357 1.00 95.44 301 ILE A N 1
ATOM 2429 C CA . ILE A 1 301 ? -4.925 9.419 -0.137 1.00 95.44 301 ILE A CA 1
ATOM 2430 C C . ILE A 1 301 ? -4.110 8.892 -1.318 1.00 95.44 301 ILE A C 1
ATOM 2432 O O . ILE A 1 301 ? -3.198 9.578 -1.789 1.00 95.44 301 ILE A O 1
ATOM 2436 N N . PHE A 1 302 ? -4.404 7.683 -1.801 1.00 96.81 302 PHE A N 1
ATOM 2437 C CA . PHE A 1 302 ? -3.605 7.041 -2.839 1.00 96.81 302 PHE A CA 1
ATOM 2438 C C . PHE A 1 302 ? -3.602 7.835 -4.149 1.00 96.81 302 PHE A C 1
ATOM 2440 O O . PHE A 1 302 ? -2.558 7.975 -4.786 1.00 96.81 302 PHE A O 1
ATOM 2447 N N . GLU A 1 303 ? -4.729 8.438 -4.525 1.00 96.38 303 GLU A N 1
ATOM 2448 C CA . GLU A 1 303 ? -4.811 9.319 -5.686 1.00 96.38 303 GLU A CA 1
ATOM 2449 C C . GLU A 1 303 ? -3.884 10.533 -5.531 1.00 96.38 303 GLU A C 1
ATOM 2451 O O . GLU A 1 303 ? -3.114 10.853 -6.443 1.00 96.38 303 GLU A O 1
ATOM 2456 N N . MET A 1 304 ? -3.907 11.194 -4.369 1.00 95.38 304 MET A N 1
ATOM 2457 C CA . MET A 1 304 ? -3.013 12.321 -4.085 1.00 95.38 304 MET A CA 1
ATOM 2458 C C . MET A 1 304 ? -1.540 11.896 -4.127 1.00 95.38 304 MET A C 1
ATOM 2460 O O . MET A 1 304 ? -0.700 12.616 -4.676 1.00 95.38 304 MET A O 1
ATOM 2464 N N . PHE A 1 305 ? -1.233 10.708 -3.607 1.00 96.94 305 PHE A N 1
ATOM 2465 C CA . PHE A 1 305 ? 0.105 10.128 -3.624 1.00 96.94 305 PHE A CA 1
ATOM 2466 C C . PHE A 1 305 ? 0.601 9.886 -5.059 1.00 96.94 305 PHE A C 1
ATOM 2468 O O . PHE A 1 305 ? 1.690 10.336 -5.430 1.00 96.94 305 PHE A O 1
ATOM 2475 N N . LEU A 1 306 ? -0.225 9.267 -5.910 1.00 97.75 306 LEU A N 1
ATOM 2476 C CA . LEU A 1 306 ? 0.084 9.041 -7.326 1.00 97.75 306 LEU A CA 1
ATOM 2477 C C . LEU A 1 306 ? 0.237 10.349 -8.106 1.00 97.75 306 LEU A C 1
ATOM 2479 O O . LEU A 1 306 ? 1.151 10.467 -8.923 1.00 97.75 306 LEU A O 1
ATOM 2483 N N . ARG A 1 307 ? -0.606 11.357 -7.843 1.00 97.19 307 ARG A N 1
ATOM 2484 C CA . ARG A 1 307 ? -0.469 12.692 -8.450 1.00 97.19 307 ARG A CA 1
ATOM 2485 C C . ARG A 1 307 ? 0.895 13.309 -8.132 1.00 97.19 307 ARG A C 1
ATOM 2487 O O . ARG A 1 307 ? 1.500 13.922 -9.011 1.00 97.19 307 ARG A O 1
ATOM 2494 N N . ARG A 1 308 ? 1.409 13.115 -6.913 1.00 96.88 308 ARG A N 1
ATOM 2495 C CA . ARG A 1 308 ? 2.725 13.630 -6.516 1.00 96.88 308 ARG A CA 1
ATOM 2496 C C . ARG A 1 308 ? 3.874 12.879 -7.187 1.00 96.88 308 ARG 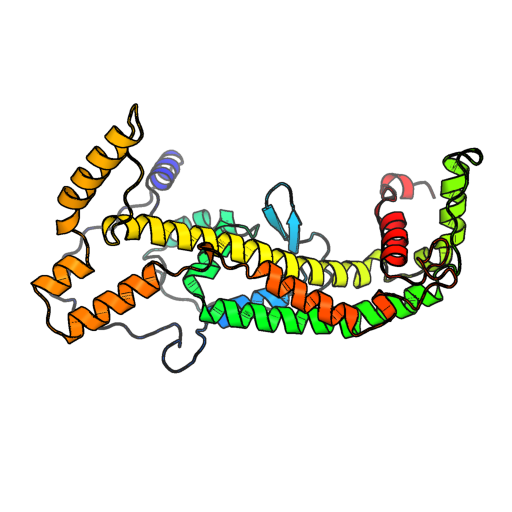A C 1
ATOM 2498 O O . ARG A 1 308 ? 4.810 13.525 -7.643 1.00 96.88 308 ARG A O 1
ATOM 2505 N N . ILE A 1 309 ? 3.776 11.555 -7.329 1.00 96.50 309 ILE A N 1
ATOM 2506 C CA . ILE A 1 309 ? 4.741 10.758 -8.110 1.00 96.50 309 ILE A CA 1
ATOM 2507 C C . ILE A 1 309 ? 4.724 11.161 -9.587 1.00 96.50 309 ILE A C 1
ATOM 2509 O O . ILE A 1 309 ? 5.778 11.344 -10.188 1.00 96.50 309 ILE A O 1
ATOM 2513 N N . ARG A 1 310 ? 3.538 11.362 -10.173 1.00 96.19 310 ARG A N 1
ATOM 2514 C CA . ARG A 1 310 ? 3.395 11.824 -11.560 1.00 96.19 310 ARG A CA 1
ATOM 2515 C C . ARG A 1 310 ? 4.107 13.156 -11.789 1.00 96.19 310 ARG A C 1
ATOM 2517 O O . ARG A 1 310 ? 4.738 13.320 -12.824 1.00 96.19 310 ARG A O 1
ATOM 2524 N N . GLN A 1 311 ? 4.024 14.087 -10.840 1.00 95.06 311 GLN A N 1
ATOM 2525 C CA . GLN A 1 311 ? 4.765 15.349 -10.920 1.00 95.06 311 GLN A CA 1
ATOM 2526 C C . GLN A 1 311 ? 6.280 15.108 -10.912 1.00 95.06 311 GLN A C 1
ATOM 2528 O O . GLN A 1 311 ? 6.959 15.612 -11.793 1.00 95.06 311 GLN A O 1
ATOM 2533 N N . MET A 1 312 ? 6.789 14.243 -10.023 1.00 93.94 312 MET A N 1
ATOM 2534 C CA . MET A 1 312 ? 8.222 13.894 -9.992 1.00 93.94 312 MET A CA 1
ATOM 2535 C C . MET A 1 312 ? 8.730 13.300 -11.315 1.00 93.94 312 MET A C 1
ATOM 2537 O O . MET A 1 312 ? 9.874 13.538 -11.687 1.00 93.94 312 MET A O 1
ATOM 2541 N N . LEU A 1 313 ? 7.901 12.513 -12.011 1.00 93.88 313 LEU A N 1
ATOM 2542 C CA . LEU A 1 313 ? 8.232 11.946 -13.324 1.00 93.88 313 LEU A CA 1
ATOM 2543 C C . LEU A 1 313 ? 8.125 12.983 -14.453 1.00 93.88 313 LEU A C 1
ATOM 2545 O O . LEU A 1 313 ? 8.893 12.918 -15.405 1.00 93.88 313 LEU A O 1
ATOM 2549 N N . GLY A 1 314 ? 7.176 13.919 -14.357 1.00 89.19 314 GLY A N 1
ATOM 2550 C CA . GLY A 1 314 ? 6.958 14.972 -15.353 1.00 89.19 314 GLY A CA 1
ATOM 2551 C C . GLY A 1 314 ? 8.002 16.091 -15.328 1.00 89.19 314 GLY A C 1
ATOM 2552 O O . GLY A 1 314 ? 8.164 16.779 -16.330 1.00 89.19 314 GLY A O 1
ATOM 2553 N N . ASP A 1 315 ? 8.728 16.249 -14.219 1.00 87.44 315 ASP A N 1
ATOM 2554 C CA . ASP A 1 315 ? 9.807 17.236 -14.081 1.00 87.44 315 ASP A CA 1
ATOM 2555 C C . ASP A 1 315 ? 11.048 16.897 -14.937 1.00 87.44 315 ASP A C 1
ATOM 2557 O O . ASP A 1 315 ? 11.938 17.734 -15.100 1.00 87.44 315 ASP A O 1
ATOM 2561 N N . ASP A 1 316 ? 11.137 15.678 -15.484 1.00 89.00 316 ASP A N 1
ATOM 2562 C CA . ASP A 1 316 ? 12.303 15.200 -16.227 1.00 89.00 316 ASP A CA 1
ATOM 2563 C C . ASP A 1 316 ? 11.918 14.550 -17.562 1.00 89.00 316 ASP A C 1
ATOM 2565 O O . ASP A 1 316 ? 11.264 13.504 -17.622 1.00 89.00 316 ASP A O 1
ATOM 2569 N N . SER A 1 317 ? 12.403 15.142 -18.656 1.00 90.56 317 SER A N 1
ATOM 2570 C CA . SER A 1 317 ? 12.119 14.688 -20.019 1.00 90.56 317 SER A CA 1
ATOM 2571 C C . SER A 1 317 ? 12.672 13.298 -20.337 1.00 90.56 317 SER A C 1
ATOM 2573 O O . SER A 1 317 ? 12.257 12.696 -21.325 1.00 90.56 317 SER A O 1
ATOM 2575 N N . ILE A 1 318 ? 13.556 12.738 -19.501 1.00 92.62 318 ILE A N 1
ATOM 2576 C CA . ILE A 1 318 ? 14.040 11.359 -19.665 1.00 92.62 318 ILE A CA 1
ATOM 2577 C C . ILE A 1 318 ? 12.913 10.311 -19.600 1.00 92.62 318 ILE A C 1
ATOM 2579 O O . ILE A 1 318 ? 13.034 9.235 -20.191 1.00 92.62 318 ILE A O 1
ATOM 2583 N N . PHE A 1 319 ? 11.818 10.601 -18.889 1.00 92.38 319 PHE A N 1
ATOM 2584 C CA . PHE A 1 319 ? 10.691 9.674 -18.757 1.00 92.38 319 PHE A CA 1
ATOM 2585 C C . PHE A 1 319 ? 9.670 9.833 -19.890 1.00 92.38 319 PHE A C 1
ATOM 2587 O O . PHE A 1 319 ? 9.123 8.834 -20.363 1.00 92.38 319 PHE A O 1
ATOM 2594 N N . THR A 1 320 ? 9.422 11.071 -20.324 1.00 88.81 320 THR A N 1
ATOM 2595 C CA . THR A 1 320 ? 8.384 11.421 -21.310 1.00 88.81 320 THR A CA 1
ATOM 2596 C C . THR A 1 320 ? 8.887 11.500 -22.747 1.00 88.81 320 THR A C 1
ATOM 2598 O O . THR A 1 320 ? 8.078 11.504 -23.664 1.00 88.81 320 THR A O 1
ATOM 2601 N N . GLY A 1 321 ? 10.198 11.606 -22.958 1.00 87.12 321 GLY A N 1
ATOM 2602 C CA . GLY A 1 321 ? 10.766 11.922 -24.263 1.00 87.12 321 GLY A CA 1
ATOM 2603 C C . GLY A 1 321 ? 10.532 13.379 -24.684 1.00 87.12 321 GLY A C 1
ATOM 2604 O O . GLY A 1 321 ? 10.007 14.206 -23.931 1.00 87.12 321 GLY A O 1
ATOM 2605 N N . GLY A 1 322 ? 10.984 13.697 -25.900 1.00 88.19 322 GLY A N 1
ATOM 2606 C CA . GLY A 1 322 ? 10.764 14.988 -26.556 1.00 88.19 322 GLY A CA 1
ATOM 2607 C C . GLY A 1 322 ? 9.455 15.039 -27.350 1.00 88.19 322 GLY A C 1
ATOM 2608 O O . GLY A 1 322 ? 8.656 14.105 -27.326 1.00 88.19 322 GLY A O 1
ATOM 2609 N N . TYR A 1 323 ? 9.255 16.125 -28.099 1.00 89.31 323 TYR A N 1
ATOM 2610 C CA . TYR A 1 323 ? 8.076 16.287 -28.951 1.00 89.31 323 TYR A CA 1
ATOM 2611 C C . TYR A 1 323 ? 8.168 15.409 -30.218 1.00 89.31 323 TYR A C 1
ATOM 2613 O O . TYR A 1 323 ? 9.208 15.445 -30.884 1.00 89.31 323 TYR A O 1
ATOM 2621 N N . PRO A 1 324 ? 7.117 14.643 -30.569 1.00 91.69 324 PRO A N 1
ATOM 2622 C CA . PRO A 1 324 ? 7.138 13.720 -31.699 1.00 91.69 324 PRO A CA 1
ATOM 2623 C C . PRO A 1 324 ? 7.237 14.440 -33.044 1.00 91.69 324 PRO A C 1
ATOM 2625 O O . PRO A 1 324 ? 6.590 15.459 -33.281 1.00 91.69 324 PRO A O 1
ATOM 2628 N N . THR A 1 325 ? 8.011 13.867 -33.965 1.00 89.56 325 THR A N 1
ATOM 2629 C CA . THR A 1 325 ? 8.261 14.431 -35.306 1.00 89.56 325 THR A CA 1
ATOM 2630 C C . THR A 1 325 ? 6.998 14.551 -36.158 1.00 89.56 325 THR A C 1
ATOM 2632 O O . THR A 1 325 ? 6.876 15.481 -36.950 1.00 89.56 325 THR A O 1
ATOM 2635 N N . ASN A 1 326 ? 6.040 13.640 -35.981 1.00 90.88 326 ASN A N 1
ATOM 2636 C CA . ASN A 1 326 ? 4.754 13.643 -36.683 1.00 90.88 326 ASN A CA 1
ATOM 2637 C C . ASN A 1 326 ? 3.687 14.540 -36.023 1.00 90.88 326 ASN A C 1
ATOM 2639 O O . ASN A 1 326 ? 2.557 14.578 -36.502 1.00 90.88 326 ASN A O 1
ATOM 2643 N N . GLY A 1 327 ? 4.014 15.223 -34.918 1.00 91.88 327 GLY A N 1
ATOM 2644 C CA . GLY A 1 327 ? 3.084 16.078 -34.174 1.00 91.88 327 GLY A CA 1
ATOM 2645 C C . GLY A 1 327 ? 1.995 15.337 -33.390 1.00 91.88 327 GLY A C 1
ATOM 2646 O O . GLY A 1 327 ? 1.119 15.987 -32.822 1.00 91.88 327 GLY A O 1
ATOM 2647 N N . VAL A 1 328 ? 2.036 14.000 -33.345 1.00 93.00 328 VAL A N 1
ATOM 2648 C CA . VAL A 1 328 ? 1.030 13.161 -32.676 1.00 93.00 328 VAL A CA 1
ATOM 2649 C C . VAL A 1 328 ? 1.662 12.291 -31.589 1.00 93.00 328 VAL A C 1
ATOM 2651 O O . VAL A 1 328 ? 1.375 12.493 -30.413 1.00 93.00 328 VAL A O 1
ATOM 2654 N N . MET A 1 329 ? 2.513 11.325 -31.955 1.00 92.69 329 MET A N 1
ATOM 2655 C CA . MET A 1 329 ? 3.135 10.378 -31.017 1.00 92.69 329 MET A CA 1
ATOM 2656 C C . MET A 1 329 ? 4.353 9.669 -31.621 1.00 92.69 329 MET A C 1
ATOM 2658 O O . MET A 1 329 ? 4.440 9.502 -32.838 1.00 92.69 329 MET A O 1
ATOM 2662 N N . TRP A 1 330 ? 5.262 9.191 -30.769 1.00 91.44 330 TRP A N 1
ATOM 2663 C CA . TRP A 1 330 ? 6.378 8.333 -31.173 1.00 91.44 330 TRP A CA 1
ATOM 2664 C C . TRP A 1 330 ? 5.886 6.921 -31.521 1.00 91.44 330 TRP A C 1
ATOM 2666 O O . TRP A 1 330 ? 5.132 6.314 -30.757 1.00 91.44 330 TRP A O 1
ATOM 2676 N N . VAL A 1 331 ? 6.307 6.382 -32.670 1.00 91.56 331 VAL A N 1
ATOM 2677 C CA . VAL A 1 331 ? 5.801 5.085 -33.173 1.00 91.56 331 VAL A CA 1
ATOM 2678 C C . VAL A 1 331 ? 6.902 4.048 -33.289 1.00 91.56 331 VAL A C 1
ATOM 2680 O O . VAL A 1 331 ? 6.709 2.921 -32.839 1.00 91.56 331 VAL A O 1
ATOM 2683 N N . ASP A 1 332 ? 8.054 4.411 -33.838 1.00 93.06 332 ASP A N 1
ATOM 2684 C CA . ASP A 1 332 ? 9.175 3.479 -33.980 1.00 93.06 332 ASP A CA 1
ATOM 2685 C C . ASP A 1 332 ? 10.354 3.887 -33.082 1.00 93.06 332 ASP A C 1
ATOM 2687 O O . ASP A 1 332 ? 11.207 3.069 -32.737 1.00 93.06 332 ASP A O 1
ATOM 2691 N N . GLU A 1 333 ? 10.404 5.153 -32.679 1.00 94.50 333 GLU A N 1
ATOM 2692 C CA . GLU A 1 333 ? 11.466 5.739 -31.879 1.00 94.50 333 GLU A CA 1
ATOM 2693 C C . GLU A 1 333 ? 11.426 5.248 -30.426 1.00 94.50 333 GLU A C 1
ATOM 2695 O O . GLU A 1 333 ? 10.379 5.179 -29.777 1.00 94.50 333 GLU A O 1
ATOM 2700 N N . CYS A 1 334 ? 12.602 4.925 -29.888 1.00 93.62 334 CYS A N 1
ATOM 2701 C CA . CYS A 1 334 ? 12.750 4.392 -28.533 1.00 93.62 334 CYS A CA 1
ATOM 2702 C C . CYS A 1 334 ? 13.175 5.471 -27.528 1.00 93.62 334 CYS A C 1
ATOM 2704 O O . CYS A 1 334 ? 14.226 5.363 -26.900 1.00 93.62 334 CYS A O 1
ATOM 2706 N N . VAL A 1 335 ? 12.366 6.525 -27.394 1.00 92.75 335 VAL A N 1
ATOM 2707 C CA . VAL A 1 335 ? 12.703 7.726 -26.598 1.00 92.75 335 VAL A CA 1
ATOM 2708 C C . VAL A 1 335 ? 11.859 7.909 -25.331 1.00 92.75 335 VAL A C 1
ATOM 2710 O O . VAL A 1 335 ? 12.085 8.848 -24.575 1.00 92.75 335 VAL A O 1
ATOM 2713 N N . GLU A 1 336 ? 10.895 7.019 -25.093 1.00 93.81 336 GLU A N 1
ATOM 2714 C CA . GLU A 1 336 ? 9.953 7.082 -23.968 1.00 93.81 336 GLU A CA 1
ATOM 2715 C C . GLU A 1 336 ? 10.152 5.902 -23.005 1.00 93.81 336 GLU A C 1
ATOM 2717 O O . GLU A 1 336 ? 10.516 4.797 -23.423 1.00 93.81 336 GLU A O 1
ATOM 2722 N N . PHE A 1 337 ? 9.837 6.093 -21.717 1.00 95.38 337 PHE A N 1
ATOM 2723 C CA . PHE A 1 337 ? 10.083 5.080 -20.679 1.00 95.38 337 PHE A CA 1
ATOM 2724 C C . PHE A 1 337 ? 9.416 3.727 -20.973 1.00 95.38 337 PHE A C 1
ATOM 2726 O O . PHE A 1 337 ? 9.991 2.674 -20.697 1.00 95.38 337 PHE A O 1
ATOM 2733 N N . HIS A 1 338 ? 8.221 3.724 -21.572 1.00 95.19 338 HIS A N 1
ATOM 2734 C CA . HIS A 1 338 ? 7.507 2.480 -21.888 1.00 95.19 338 HIS A CA 1
ATOM 2735 C C . HIS A 1 338 ? 8.256 1.595 -22.898 1.00 95.19 338 HIS A C 1
ATOM 2737 O O . HIS A 1 338 ? 8.099 0.374 -22.871 1.00 95.19 338 HIS A O 1
ATOM 2743 N N . ARG A 1 339 ? 9.136 2.169 -23.732 1.00 95.56 339 ARG A N 1
ATOM 2744 C CA . ARG A 1 339 ? 10.007 1.413 -24.647 1.00 95.56 339 ARG A CA 1
ATOM 2745 C C . ARG A 1 339 ? 11.102 0.681 -23.892 1.00 95.56 339 ARG A C 1
ATOM 2747 O O . ARG A 1 339 ? 11.351 -0.491 -24.162 1.00 95.56 339 ARG A O 1
ATOM 2754 N N . VAL A 1 340 ? 11.691 1.344 -22.899 1.00 95.50 340 VAL A N 1
ATOM 2755 C CA . VAL A 1 340 ? 12.645 0.716 -21.977 1.00 95.50 340 VAL A CA 1
ATOM 2756 C C . VAL A 1 340 ? 11.954 -0.381 -21.169 1.00 95.50 340 VAL A C 1
ATOM 2758 O O . VAL A 1 340 ? 12.489 -1.480 -21.045 1.00 95.50 340 VAL A O 1
ATOM 2761 N N . TRP A 1 341 ? 10.735 -0.126 -20.681 1.00 96.31 341 TRP A N 1
ATOM 2762 C CA . TRP A 1 341 ? 9.931 -1.140 -19.996 1.00 96.31 341 TRP A CA 1
ATOM 2763 C C . TRP A 1 341 ? 9.623 -2.343 -20.896 1.00 96.31 341 TRP A C 1
ATOM 2765 O O . TRP A 1 341 ? 9.742 -3.481 -20.455 1.00 96.31 341 TRP A O 1
ATOM 2775 N N . SER A 1 342 ? 9.295 -2.113 -22.169 1.00 96.00 342 SER A N 1
ATOM 2776 C CA . SER A 1 342 ? 9.048 -3.180 -23.148 1.00 96.00 342 SER A CA 1
ATOM 2777 C C . SER A 1 342 ? 10.295 -4.040 -23.379 1.00 96.00 342 SER A C 1
ATOM 2779 O O . SER A 1 342 ? 10.201 -5.267 -23.408 1.00 96.00 342 SER A O 1
ATOM 2781 N N . ALA A 1 343 ? 11.474 -3.417 -23.478 1.00 95.38 343 ALA A N 1
ATOM 2782 C CA . ALA A 1 343 ? 12.742 -4.134 -23.582 1.00 95.38 343 ALA A CA 1
ATOM 2783 C C . ALA A 1 343 ? 13.050 -4.933 -22.305 1.00 95.38 343 ALA A C 1
ATOM 2785 O O . ALA A 1 343 ? 13.421 -6.102 -22.381 1.00 95.38 343 ALA A O 1
ATOM 2786 N N . LEU A 1 344 ? 12.833 -4.350 -21.122 1.00 95.50 344 LEU A N 1
ATOM 2787 C CA . LEU A 1 344 ? 12.968 -5.066 -19.853 1.00 95.50 344 LEU A CA 1
ATOM 2788 C C . LEU A 1 344 ? 12.019 -6.274 -19.789 1.00 95.50 344 LEU A C 1
ATOM 2790 O O . LEU A 1 344 ? 12.445 -7.378 -19.450 1.00 95.50 344 LEU A O 1
ATOM 2794 N N . GLN A 1 345 ? 10.748 -6.080 -20.148 1.00 95.38 345 GLN A N 1
ATOM 2795 C CA . GLN A 1 345 ? 9.735 -7.130 -20.175 1.00 95.38 345 GLN A CA 1
ATOM 2796 C C . GLN A 1 345 ? 10.147 -8.272 -21.107 1.00 95.38 345 GLN A C 1
ATOM 2798 O O . GLN A 1 345 ? 10.021 -9.431 -20.720 1.00 95.38 345 GLN A O 1
ATOM 2803 N N . PHE A 1 346 ? 10.709 -7.965 -22.281 1.00 94.62 346 PHE A N 1
ATOM 2804 C CA . PHE A 1 346 ? 11.250 -8.976 -23.190 1.00 94.62 346 PHE A CA 1
ATOM 2805 C C . PHE A 1 346 ? 12.268 -9.893 -22.490 1.00 94.62 346 PHE A C 1
ATOM 2807 O O . PHE A 1 346 ? 12.159 -11.112 -22.592 1.00 94.62 346 PHE A O 1
ATOM 2814 N N . PHE A 1 347 ? 13.197 -9.339 -21.702 1.00 92.94 347 PHE A N 1
ATOM 2815 C CA . PHE A 1 347 ? 14.194 -10.130 -20.966 1.00 92.94 347 PHE A CA 1
ATOM 2816 C C . PHE A 1 347 ? 13.660 -10.830 -19.709 1.00 92.94 347 PHE A C 1
ATOM 2818 O O . PHE A 1 347 ? 14.223 -11.852 -19.306 1.00 92.94 347 PHE A O 1
ATOM 2825 N N . ILE A 1 348 ? 12.620 -10.294 -19.064 1.00 90.88 348 ILE A N 1
ATOM 2826 C CA . ILE A 1 348 ? 11.971 -10.921 -17.899 1.00 90.88 348 ILE A CA 1
ATOM 2827 C C . ILE A 1 348 ? 11.088 -12.098 -18.329 1.00 90.88 348 ILE A C 1
ATOM 2829 O O . ILE A 1 348 ? 11.035 -13.104 -17.625 1.00 90.88 348 ILE A O 1
ATOM 2833 N N . CYS A 1 349 ? 10.414 -11.991 -19.476 1.00 92.62 349 CYS A N 1
ATOM 2834 C CA . CYS A 1 349 ? 9.547 -13.039 -20.018 1.00 92.62 349 CYS A CA 1
ATOM 2835 C C . CYS A 1 349 ? 10.316 -14.226 -20.612 1.00 92.62 349 CYS A C 1
ATOM 2837 O O . CYS A 1 349 ? 9.699 -15.240 -20.938 1.00 92.62 349 CYS A O 1
ATOM 2839 N N . GLN A 1 350 ? 11.638 -14.123 -20.760 1.00 88.94 350 GLN A N 1
ATOM 2840 C CA . GLN A 1 350 ? 12.451 -15.249 -21.200 1.00 88.94 350 GLN A CA 1
ATOM 2841 C C . GLN A 1 350 ? 12.390 -16.383 -20.169 1.00 88.94 350 GLN A C 1
ATOM 2843 O O . GLN A 1 350 ? 12.541 -16.128 -18.967 1.00 88.94 350 GLN A O 1
ATOM 2848 N N . PRO A 1 351 ? 12.201 -17.636 -20.618 1.00 86.75 351 PRO A N 1
ATOM 2849 C CA . PRO A 1 351 ? 12.281 -18.776 -19.726 1.00 86.75 351 PRO A CA 1
ATOM 2850 C C . PRO A 1 351 ? 13.661 -18.792 -19.073 1.00 86.75 351 PRO A C 1
ATOM 2852 O O . PRO A 1 351 ? 14.682 -18.511 -19.707 1.00 86.75 351 PRO A O 1
ATOM 2855 N N . ARG A 1 352 ? 13.692 -19.091 -17.775 1.00 77.31 352 ARG A N 1
ATOM 2856 C CA . ARG A 1 352 ? 14.963 -19.351 -17.104 1.00 77.31 352 ARG A CA 1
ATOM 2857 C C . ARG A 1 352 ? 15.538 -20.613 -17.733 1.00 77.31 352 ARG A C 1
ATOM 2859 O O . ARG A 1 352 ? 14.828 -21.613 -17.807 1.00 77.31 352 ARG A O 1
ATOM 2866 N N . VAL A 1 353 ? 16.792 -20.546 -18.169 1.00 67.88 353 VAL A N 1
ATOM 2867 C CA . VAL A 1 353 ? 17.558 -21.749 -18.500 1.00 67.88 353 VAL A CA 1
ATOM 2868 C C . VAL A 1 353 ? 17.523 -22.619 -17.248 1.00 67.88 353 VAL A C 1
ATOM 2870 O O . VAL A 1 353 ? 17.843 -22.132 -16.158 1.00 67.88 353 VAL A O 1
ATOM 2873 N N . SER A 1 354 ? 16.998 -23.834 -17.376 1.00 52.22 354 SER A N 1
ATOM 2874 C CA . SER A 1 354 ? 16.938 -24.756 -16.250 1.00 52.22 354 SER A CA 1
ATOM 2875 C C . SER A 1 354 ? 18.370 -25.122 -15.851 1.00 52.22 354 SER A C 1
ATOM 2877 O O . SER A 1 354 ? 19.256 -25.161 -16.705 1.00 52.22 354 SER A O 1
ATOM 2879 N N . ASP A 1 355 ? 18.638 -25.370 -14.567 1.00 50.12 355 ASP A N 1
ATOM 2880 C CA . ASP A 1 355 ? 19.968 -25.850 -14.161 1.00 50.12 355 ASP A CA 1
ATOM 2881 C C . ASP A 1 355 ? 20.300 -27.230 -14.786 1.00 50.12 355 ASP A C 1
ATOM 2883 O O . ASP A 1 355 ? 21.471 -27.598 -14.828 1.00 50.12 355 ASP A O 1
ATOM 2887 N N . ASP A 1 356 ? 19.313 -27.943 -15.354 1.00 48.25 356 ASP A N 1
ATOM 2888 C CA . ASP A 1 356 ? 19.517 -29.170 -16.141 1.00 48.25 356 ASP A CA 1
ATOM 2889 C C . ASP A 1 356 ? 20.162 -28.906 -17.518 1.00 48.25 356 ASP A C 1
ATOM 2891 O O . ASP A 1 356 ? 20.896 -29.754 -18.020 1.00 48.25 356 ASP A O 1
ATOM 2895 N N . ASP A 1 357 ? 19.983 -27.718 -18.108 1.00 44.25 357 ASP A N 1
ATOM 2896 C CA . ASP A 1 357 ? 20.576 -27.370 -19.412 1.00 44.25 357 ASP A CA 1
ATOM 2897 C C . ASP A 1 357 ? 22.041 -26.903 -19.299 1.00 44.25 357 ASP A C 1
ATOM 2899 O O . ASP A 1 357 ? 22.744 -26.796 -20.300 1.00 44.25 357 ASP A O 1
ATOM 2903 N N . ARG A 1 358 ? 22.531 -26.630 -18.080 1.00 40.91 358 ARG A N 1
ATOM 2904 C CA . ARG A 1 358 ? 23.929 -26.230 -17.818 1.00 40.91 358 ARG A CA 1
ATOM 2905 C C . ARG A 1 358 ? 24.896 -27.403 -17.675 1.00 40.91 358 ARG A C 1
ATOM 2907 O O . ARG A 1 358 ? 26.098 -27.180 -17.591 1.00 40.91 358 ARG A O 1
ATOM 2914 N N . LEU A 1 359 ? 24.389 -28.633 -17.615 1.00 42.53 359 LEU A N 1
ATOM 2915 C CA . LEU A 1 359 ? 25.199 -29.849 -17.492 1.00 42.53 359 LEU A CA 1
ATOM 2916 C C . LEU A 1 359 ? 25.565 -30.472 -18.851 1.00 42.53 359 LEU A C 1
ATOM 2918 O O . LEU A 1 359 ? 26.123 -31.568 -18.880 1.00 42.53 359 LEU A O 1
ATOM 2922 N N . VAL A 1 360 ? 25.252 -29.797 -19.964 1.00 39.31 360 VAL A N 1
ATOM 2923 C CA . VAL A 1 360 ? 25.494 -30.294 -21.333 1.00 39.31 360 VAL A CA 1
ATOM 2924 C C . VAL A 1 360 ? 26.422 -29.373 -22.149 1.00 39.31 360 VAL A C 1
ATOM 2926 O O . VAL A 1 360 ? 26.592 -29.593 -23.344 1.00 39.31 360 VAL A O 1
ATOM 2929 N N . GLU A 1 361 ? 27.080 -28.389 -21.525 1.00 33.44 361 GLU A N 1
ATOM 2930 C CA . GLU A 1 361 ? 28.212 -27.663 -22.142 1.00 33.44 361 GLU A CA 1
ATOM 2931 C C . GLU A 1 361 ? 29.565 -28.080 -21.564 1.00 33.44 361 GLU A C 1
ATOM 2933 O O . GLU A 1 361 ? 29.708 -28.102 -20.317 1.00 33.44 361 GLU A O 1
#

InterPro domains:
  IPR008081 Cytoplasmic FMR1-interacting [PF05994] (36-352)
  IPR008081 Cytoplasmic FMR1-interacting [PIRSF008153] (1-358)
  IPR008081 Cytoplasmic FMR1-interacting [PTHR12195] (37-355)

Sequence (361 aa):
MMLDKRFKLDCQRAGVTIRTPPAGRFDSVLRQRHVQANHNVSAPHGRITLHVFWELNYDFVPNFVYNGSTHRFVRAKEVFRKTPSREKKPQVSFIYLWGSKSLNAAFANIFFSYSRFIGIPHLKAIARLMQYQGIAVILEELLKMARILISDKLKRHLRTLYSVMPKICKLPRSDYGSPGVLQYYFHHLEGVGKYGELKGEFCQDLRELGNIILFCHQLESGMAQEEVQDLLAAAAFTNVIPKPPAKSVAEQEKQLAKLEEKYSRIQLTNVVEKFGDDKQIAISREAELMTKERLCCGLNIFEMFLRRIRQMLGDDSIFTGGYPTNGVMWVDECVEFHRVWSALQFFICQPRVSDDDRLVE